Protein AF-A0A369RQQ1-F1 (afdb_monomer_lite)

Radius of gyration: 19.3 Å; chains: 1; bounding box: 52×45×53 Å

Secondary structure (DSSP, 8-state):
--SHHHHTTS------------------S-----EEEEEETT-EEPPPHHHHHHTTS----EEHHHHHHHHHHHHHHHHHHHHTTTTS-HHHHHHHHHHHHHHHSPEEPTTS-EEE----HHHHHHGGGS-THHHHTTT--HHHHHTTTT-EEETT-EE--S-S-S-TTTSPPPPS--EEGGGHHHHHHHHHHHHHHHHHHHHTT--HHHHHHHHHHHHH-EEEE-TTSSEEEEES--HHHHHHHHHTS-HHHHHHHHHH--STTSPPTT--S---S------HHHHHTTS---

Foldseek 3Di:
DVCVVVVVPDDDDDDDDDDDDDDDDDDDPPAFPDKDFQWFLLAWDDADPLLCVLLVNDPFTFHSQLRQAFNLLSNVLSVLLVVCPVVWDPLLSVLVSLLCSLLSGWGADPVSFKTWREASPVSLVSNVPPDQVSQVLSLFDSVLSNVRGGDMFTSQDWAFQPQQFLAPPQADGDDRFTAGPVLNLLSVLLHVLLVVVLVVCVVVPQDPVLNSLVSHVLNQFDWGADPVSTTIMTTDDALVSVVVSLVSDDPVVSVSVCSRADSVQGHHPPPPDDDDDDGDDHHSSNSRSRNDDD

Sequence (294 aa):
MKAITVILLAILGFNSLVHGNKGKRDVTSHSLKYEMDHGALNSCKLPSIKVRTFCNYMNASVPSYIVDTASKQMSYIVDYMNTQTSKYTSACVTAARDIVCKGLLPQCSSDFRILSFLSTSKSCQSINSCPTGLFTAIGRTSAALCSLSGKQYSLTTCVNPAITNINSVHCHALPNITVPSWIVPVLKAQGNAINAQRLAYSLVGVEQSCTSQWTNFLCRSLVSCNHDQNRIISFGWSKEECTSSLKCLPAILKTSTEDQFDCNIFPSKSDSAGLSSHFSLIAATWLLAVWISE

pLDDT: mean 72.74, std 21.69, range [20.06, 95.88]

Structure (mmCIF, N/CA/C/O backbone):
data_AF-A0A369RQQ1-F1
#
_entry.id   AF-A0A369RQQ1-F1
#
loop_
_atom_site.group_PDB
_atom_site.id
_atom_site.type_symbol
_atom_site.label_atom_id
_atom_site.label_alt_id
_atom_site.label_comp_id
_atom_site.label_asym_id
_atom_site.label_entity_id
_atom_site.label_seq_id
_atom_site.pdbx_PDB_ins_code
_atom_site.Cartn_x
_atom_site.Cartn_y
_atom_site.Cartn_z
_atom_site.occupancy
_atom_site.B_iso_or_equiv
_atom_site.auth_seq_id
_atom_site.auth_comp_id
_atom_site.auth_asym_id
_atom_site.auth_atom_id
_atom_site.pdbx_PDB_model_num
ATOM 1 N N . MET A 1 1 ? -28.695 2.358 19.450 1.00 31.44 1 MET A N 1
ATOM 2 C CA . MET A 1 1 ? -28.177 2.642 18.088 1.00 31.44 1 MET A CA 1
ATOM 3 C C . MET A 1 1 ? -26.669 2.904 18.008 1.00 31.44 1 MET A C 1
ATOM 5 O O . MET A 1 1 ? -26.089 2.493 17.021 1.00 31.44 1 MET A O 1
ATOM 9 N N . LYS A 1 2 ? -25.996 3.486 19.018 1.00 25.52 2 LYS A N 1
ATOM 10 C CA . LYS A 1 2 ? -24.520 3.662 19.009 1.00 25.52 2 LYS A CA 1
ATOM 11 C C . LYS A 1 2 ? -23.694 2.421 19.414 1.00 25.52 2 LYS A C 1
ATOM 13 O O . LYS A 1 2 ? -22.485 2.426 19.244 1.00 25.52 2 LYS A O 1
ATOM 18 N N . ALA A 1 3 ? -24.335 1.362 19.917 1.00 24.11 3 ALA A N 1
ATOM 19 C CA . ALA A 1 3 ? -23.665 0.133 20.365 1.00 24.11 3 ALA A CA 1
ATOM 20 C C . ALA A 1 3 ? -23.718 -1.026 19.345 1.00 24.11 3 ALA A C 1
ATOM 22 O O . ALA A 1 3 ? -22.914 -1.945 19.426 1.00 24.11 3 ALA A O 1
ATOM 23 N N . ILE A 1 4 ? -24.612 -0.975 18.348 1.00 26.73 4 ILE A N 1
ATOM 24 C CA . ILE A 1 4 ? -24.767 -2.050 17.345 1.00 26.73 4 ILE A CA 1
ATOM 25 C C . ILE A 1 4 ? -23.622 -2.017 16.313 1.00 26.73 4 ILE A C 1
ATOM 27 O O . ILE A 1 4 ? -23.204 -3.057 15.818 1.00 26.73 4 ILE A O 1
ATOM 31 N N . THR A 1 5 ? -23.017 -0.848 16.079 1.00 32.16 5 THR A N 1
ATOM 32 C CA . THR A 1 5 ? -21.868 -0.664 15.172 1.00 32.16 5 THR A CA 1
ATOM 33 C C . THR A 1 5 ? -20.561 -1.261 15.708 1.00 32.16 5 THR A C 1
ATOM 35 O O . THR A 1 5 ? -19.641 -1.503 14.938 1.00 32.16 5 THR A O 1
ATOM 38 N N . VAL A 1 6 ? -20.472 -1.512 17.019 1.00 29.52 6 VAL A N 1
ATOM 39 C CA . VAL A 1 6 ? -19.278 -2.085 17.671 1.00 29.52 6 VAL A CA 1
ATOM 40 C C . VAL A 1 6 ? -19.412 -3.608 17.858 1.00 29.52 6 VAL A C 1
ATOM 42 O O . VAL A 1 6 ? -18.409 -4.298 17.990 1.00 29.52 6 VAL A O 1
ATOM 45 N N . ILE A 1 7 ? -20.635 -4.155 17.796 1.00 29.88 7 ILE A N 1
ATOM 46 C CA . ILE A 1 7 ? -20.941 -5.577 18.061 1.00 29.88 7 ILE A CA 1
ATOM 47 C C . ILE A 1 7 ? -20.871 -6.460 16.794 1.00 29.88 7 ILE A C 1
ATOM 49 O O . ILE A 1 7 ? -20.662 -7.665 16.897 1.00 29.88 7 ILE A O 1
ATOM 53 N N . LEU A 1 8 ? -20.922 -5.883 15.587 1.00 30.08 8 LEU A N 1
ATOM 54 C CA . LEU A 1 8 ? -20.745 -6.613 14.312 1.00 30.08 8 LEU A CA 1
ATOM 55 C C . LEU A 1 8 ? -19.304 -7.112 14.056 1.00 30.08 8 LEU A C 1
ATOM 57 O O . LEU A 1 8 ? -19.041 -7.753 13.045 1.00 30.08 8 LEU A O 1
ATOM 61 N N . LEU A 1 9 ? -18.384 -6.850 14.989 1.00 29.09 9 LEU A N 1
ATOM 62 C CA . LEU A 1 9 ? -16.962 -7.202 14.936 1.00 29.09 9 LEU A CA 1
ATOM 63 C C . LEU A 1 9 ? -16.610 -8.559 15.601 1.00 29.09 9 LEU A C 1
ATOM 65 O O . LEU A 1 9 ? -15.429 -8.813 15.813 1.00 29.09 9 LEU A O 1
ATOM 69 N N . ALA A 1 10 ? -17.576 -9.438 15.935 1.00 26.36 10 ALA A N 1
ATOM 70 C CA . ALA A 1 10 ? -17.286 -10.638 16.750 1.00 26.36 10 ALA A CA 1
ATOM 71 C C . ALA A 1 10 ? -18.036 -11.968 16.448 1.00 26.36 10 ALA A C 1
ATOM 73 O O . ALA A 1 10 ? -17.915 -12.890 17.249 1.00 26.36 10 ALA A O 1
ATOM 74 N N . ILE A 1 11 ? -18.802 -12.146 15.358 1.00 25.73 11 ILE A N 1
ATOM 75 C CA . ILE A 1 11 ? -19.746 -13.291 15.256 1.00 25.73 11 ILE A CA 1
ATOM 76 C C . ILE A 1 11 ? -19.563 -14.157 13.981 1.00 25.73 11 ILE A C 1
ATOM 78 O O . ILE A 1 11 ? -20.078 -13.807 12.928 1.00 25.73 11 ILE A O 1
ATOM 82 N N . LEU A 1 12 ? -18.898 -15.318 14.176 1.00 24.16 12 LEU A N 1
ATOM 83 C CA . LEU A 1 12 ? -19.175 -16.688 13.648 1.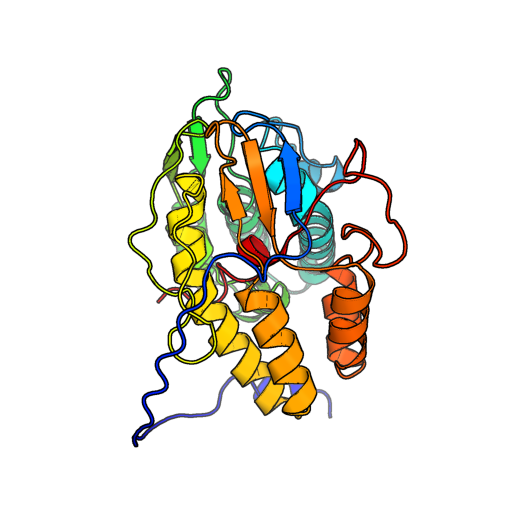00 24.16 12 LEU A CA 1
ATOM 84 C C . LEU A 1 12 ? -19.004 -16.960 12.126 1.00 24.16 12 LEU A C 1
ATOM 86 O O . LEU A 1 12 ? -19.454 -16.185 11.302 1.00 24.16 12 LEU A O 1
ATOM 90 N N . GLY A 1 13 ? -18.425 -18.057 11.612 1.00 23.00 13 GLY A N 1
ATOM 91 C CA . GLY A 1 13 ? -18.048 -19.368 12.160 1.00 23.00 13 GLY A CA 1
ATOM 92 C C . GLY A 1 13 ? -18.640 -20.523 11.310 1.00 23.00 13 GLY A C 1
ATOM 93 O O . GLY A 1 13 ? -19.842 -20.731 11.371 1.00 23.00 13 GLY A O 1
ATOM 94 N N . PHE A 1 14 ? -17.777 -21.291 10.612 1.00 23.34 14 PHE A N 1
ATOM 95 C CA . PHE A 1 14 ? -17.937 -22.677 10.083 1.00 23.34 14 PHE A CA 1
ATOM 96 C C . PHE A 1 14 ? -18.685 -23.027 8.752 1.00 23.34 14 PHE A C 1
ATOM 98 O O . PHE A 1 14 ? -19.888 -22.843 8.650 1.00 23.34 14 PHE A O 1
ATOM 105 N N . ASN A 1 15 ? -17.934 -23.721 7.849 1.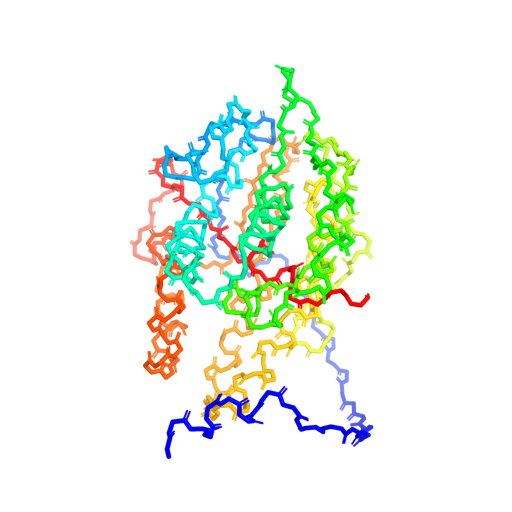00 22.14 15 ASN A N 1
ATOM 106 C CA . ASN A 1 15 ? -18.262 -24.866 6.935 1.00 22.14 15 ASN A CA 1
ATOM 107 C C . ASN A 1 15 ? -19.380 -24.709 5.850 1.00 22.14 15 ASN A C 1
ATOM 109 O O . ASN A 1 15 ? -20.420 -24.145 6.125 1.00 22.14 15 ASN A O 1
ATOM 113 N N . SER A 1 16 ? -19.348 -25.205 4.592 1.00 21.83 16 SER A N 1
ATOM 114 C CA . SER A 1 16 ? -18.585 -26.244 3.858 1.00 21.83 16 SER A CA 1
ATOM 115 C C . SER A 1 16 ? -18.760 -26.092 2.318 1.00 21.83 16 SER A C 1
ATOM 117 O O . SER A 1 16 ? -19.764 -25.548 1.877 1.00 21.83 16 SER A O 1
ATOM 119 N N . LEU A 1 17 ? -17.813 -26.656 1.542 1.00 20.06 17 LEU A N 1
ATOM 120 C CA . LEU A 1 17 ? -17.904 -27.401 0.253 1.00 20.06 17 LEU A CA 1
ATOM 121 C C . LEU A 1 17 ? -19.032 -27.128 -0.787 1.00 20.06 17 LEU A C 1
ATOM 123 O O . LEU A 1 17 ? -20.205 -27.257 -0.472 1.00 20.06 17 LEU A O 1
ATOM 127 N N . VAL A 1 18 ? -18.656 -26.993 -2.080 1.00 21.47 18 VAL A N 1
ATOM 128 C CA . VAL A 1 18 ? -18.936 -27.943 -3.205 1.00 21.47 18 VAL A CA 1
ATOM 129 C C . VAL A 1 18 ? -18.781 -27.285 -4.604 1.00 21.47 18 VAL A C 1
ATOM 131 O O . VAL A 1 18 ? -19.451 -26.321 -4.941 1.00 21.47 18 VAL A O 1
ATOM 134 N N . HIS A 1 19 ? -17.887 -27.893 -5.401 1.00 20.89 19 HIS A N 1
ATOM 135 C CA . HIS A 1 19 ? -17.840 -28.131 -6.861 1.00 20.89 19 HIS A CA 1
ATOM 136 C C . HIS A 1 19 ? -18.144 -27.040 -7.920 1.00 20.89 19 HIS A C 1
ATOM 138 O O . HIS A 1 19 ? -19.284 -26.694 -8.189 1.00 20.89 19 HIS A O 1
ATOM 144 N N . GLY A 1 20 ? -17.095 -26.739 -8.704 1.00 21.11 20 GLY A N 1
ATOM 145 C CA . GLY A 1 20 ? -17.014 -27.113 -10.127 1.00 21.11 20 GLY A CA 1
ATOM 146 C C . GLY A 1 20 ? -17.587 -26.153 -11.178 1.00 21.11 20 GLY A C 1
ATOM 147 O O . GLY A 1 20 ? -18.788 -26.119 -11.381 1.00 21.11 20 GLY A O 1
ATOM 148 N N . ASN A 1 21 ? -16.718 -25.540 -11.996 1.00 23.08 21 ASN A N 1
ATOM 149 C CA . ASN A 1 21 ? -16.666 -25.870 -13.428 1.00 23.08 21 ASN A CA 1
ATOM 150 C C . ASN A 1 21 ? -15.372 -25.365 -14.094 1.00 23.08 21 ASN A C 1
ATOM 152 O O . ASN A 1 21 ? -14.899 -24.262 -13.824 1.00 23.08 21 ASN A O 1
ATOM 156 N N . LYS A 1 22 ? -14.799 -26.192 -14.974 1.00 29.02 22 LYS A N 1
ATOM 157 C CA . LYS A 1 22 ? -13.599 -25.892 -15.764 1.00 29.02 22 LYS A CA 1
ATOM 158 C C . LYS A 1 22 ? -14.005 -25.117 -17.016 1.00 29.02 22 LYS A C 1
ATOM 160 O O . LYS A 1 22 ? -14.692 -25.656 -17.874 1.00 29.02 22 LYS A O 1
ATOM 165 N N . GLY A 1 23 ? -13.504 -23.895 -17.161 1.00 23.23 23 GLY A N 1
ATOM 166 C CA . GLY A 1 23 ? -13.502 -23.164 -18.425 1.00 23.23 23 GLY A CA 1
ATOM 167 C C . GLY A 1 23 ? -12.074 -22.796 -18.802 1.00 23.23 23 GLY A C 1
ATOM 168 O O . GLY A 1 23 ? -11.538 -21.819 -18.288 1.00 23.23 23 GLY A O 1
ATOM 169 N N . LYS A 1 24 ? -11.445 -23.580 -19.686 1.00 27.19 24 LYS A N 1
ATOM 170 C CA . LYS A 1 24 ? -10.222 -23.160 -20.380 1.00 27.19 24 LYS A CA 1
ATOM 171 C C . LYS A 1 24 ? -10.601 -22.033 -21.345 1.00 27.19 24 LYS A C 1
ATOM 173 O O . LYS A 1 24 ? -11.319 -22.272 -22.311 1.00 27.19 24 LYS A O 1
ATOM 178 N N . ARG A 1 25 ? -10.109 -20.824 -21.091 1.00 27.14 25 ARG A N 1
ATOM 179 C CA . ARG A 1 25 ? -9.919 -19.802 -22.123 1.00 27.14 25 ARG A CA 1
ATOM 180 C C . ARG A 1 25 ? -8.454 -19.414 -22.110 1.00 27.14 25 ARG A C 1
ATOM 182 O O . ARG A 1 25 ? -7.960 -18.922 -21.099 1.00 27.14 25 ARG A O 1
ATOM 189 N N . ASP A 1 26 ? -7.798 -19.672 -23.234 1.00 27.34 26 ASP A N 1
ATOM 190 C CA . ASP A 1 26 ? -6.557 -19.013 -23.608 1.00 27.34 26 ASP A CA 1
ATOM 191 C C . ASP A 1 26 ? -6.765 -17.501 -23.525 1.00 27.34 26 ASP A C 1
ATOM 193 O O . ASP A 1 26 ? -7.638 -16.946 -24.196 1.00 27.34 26 ASP A O 1
ATOM 197 N N . VAL A 1 27 ? -5.985 -16.837 -22.675 1.00 27.31 27 VAL A N 1
ATOM 198 C CA . VAL A 1 27 ? -5.894 -15.377 -22.644 1.00 27.31 27 VAL A CA 1
ATOM 199 C C . VAL A 1 27 ? -4.479 -15.018 -23.064 1.00 27.31 27 VAL A C 1
ATOM 201 O O . VAL A 1 27 ? -3.577 -14.840 -22.250 1.00 27.31 27 VAL A O 1
ATOM 204 N N . THR A 1 28 ? -4.291 -14.932 -24.376 1.00 28.33 28 THR A N 1
ATOM 205 C CA . THR A 1 28 ? -3.215 -14.146 -24.974 1.00 28.33 28 THR A CA 1
ATOM 206 C C . THR A 1 28 ? -3.312 -12.696 -24.490 1.00 28.33 28 THR A C 1
ATOM 208 O O . THR A 1 28 ? -4.406 -12.150 -24.354 1.00 28.33 28 THR A O 1
ATOM 211 N N . SER A 1 29 ? -2.147 -12.093 -24.256 1.00 36.16 29 SER A N 1
ATOM 212 C CA . SER A 1 29 ? -1.799 -10.781 -23.676 1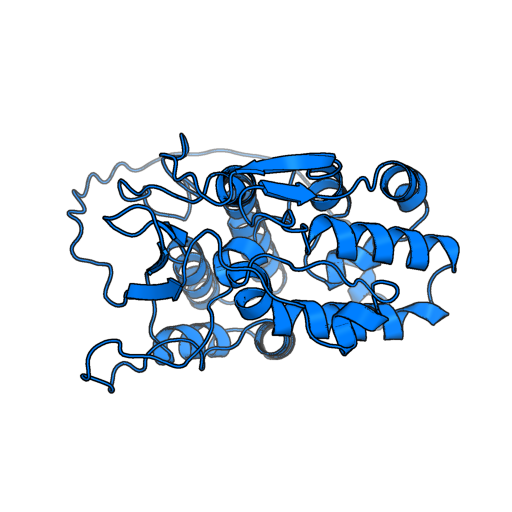.00 36.16 29 SER A CA 1
ATOM 213 C C . SER A 1 29 ? -2.495 -9.503 -24.225 1.00 36.16 29 SER A C 1
ATOM 215 O O . SER A 1 29 ? -1.967 -8.404 -24.078 1.00 36.16 29 SER A O 1
ATOM 217 N N . HIS A 1 30 ? -3.678 -9.580 -24.837 1.00 31.61 30 HIS A N 1
ATOM 218 C CA . HIS A 1 30 ? -4.348 -8.461 -25.521 1.00 31.61 30 HIS A CA 1
ATOM 219 C C . HIS A 1 30 ? -5.430 -7.722 -24.709 1.00 31.61 30 HIS A C 1
ATOM 221 O O . HIS A 1 30 ? -6.154 -6.905 -25.271 1.00 31.61 30 HIS A O 1
ATOM 227 N N . SER A 1 31 ? -5.561 -7.943 -23.395 1.00 40.53 31 SER A N 1
ATOM 228 C CA . SER A 1 31 ? -6.611 -7.282 -22.590 1.00 40.53 31 SER A CA 1
ATOM 229 C C . SER A 1 31 ? -6.130 -6.209 -21.602 1.00 40.53 31 SER A C 1
ATOM 231 O O . SER A 1 31 ? -6.935 -5.739 -20.794 1.00 40.53 31 SER A O 1
ATOM 233 N N . LEU A 1 32 ? -4.846 -5.835 -21.613 1.00 51.25 32 LEU A N 1
ATOM 234 C CA . LEU A 1 32 ? -4.303 -4.764 -20.767 1.00 51.25 32 LEU A CA 1
ATOM 235 C C . LEU A 1 32 ? -4.330 -3.454 -21.562 1.00 51.25 32 LEU A C 1
ATOM 237 O O . LEU A 1 32 ? -3.478 -3.206 -22.403 1.00 51.25 32 LEU A O 1
ATOM 241 N N . LYS A 1 33 ? -5.384 -2.661 -21.349 1.00 55.84 33 LYS A N 1
ATOM 242 C CA . LYS A 1 33 ? -5.719 -1.502 -22.194 1.00 55.84 33 LYS A CA 1
ATOM 243 C C . LYS A 1 33 ? -4.907 -0.238 -21.871 1.00 55.84 33 LYS A C 1
ATOM 245 O O . LYS A 1 33 ? -4.809 0.644 -22.714 1.00 55.84 33 LYS A O 1
ATOM 250 N N . TYR A 1 34 ? -4.342 -0.165 -20.666 1.00 65.44 34 TYR A N 1
ATOM 251 C CA . TYR A 1 34 ? -3.610 0.994 -20.157 1.00 65.44 34 TYR A CA 1
ATOM 252 C C . TYR A 1 34 ? -2.389 0.509 -19.376 1.00 65.44 34 TYR A C 1
ATOM 254 O O . TYR A 1 34 ? -2.546 -0.234 -18.402 1.00 65.44 34 TYR A O 1
ATOM 262 N N . GLU A 1 35 ? -1.201 0.906 -19.823 1.00 72.44 35 GLU A N 1
ATOM 263 C CA . GLU A 1 35 ? 0.061 0.781 -19.091 1.00 72.44 35 GLU A CA 1
ATOM 264 C C . GLU A 1 35 ? 0.350 2.123 -18.418 1.00 72.44 35 GLU A C 1
ATOM 266 O O . GLU A 1 35 ? 0.079 3.161 -19.008 1.00 72.44 35 GLU A O 1
ATOM 271 N N . MET A 1 36 ? 0.863 2.120 -17.191 1.00 74.81 36 MET A N 1
ATOM 272 C CA . MET A 1 36 ? 1.332 3.318 -16.496 1.00 74.81 36 MET A CA 1
ATOM 273 C C . MET A 1 36 ? 2.747 3.075 -15.996 1.00 74.81 36 MET A C 1
ATOM 275 O O . MET A 1 36 ? 2.993 2.079 -15.320 1.00 74.81 36 MET A O 1
ATOM 279 N N . ASP A 1 37 ? 3.640 4.013 -16.287 1.00 81.00 37 ASP A N 1
ATOM 280 C CA . ASP A 1 37 ? 5.017 4.014 -15.814 1.00 81.00 37 ASP A CA 1
ATOM 281 C C . ASP A 1 37 ? 5.146 4.808 -14.508 1.00 81.00 37 ASP A C 1
ATOM 283 O O . ASP A 1 37 ? 4.805 5.989 -14.436 1.00 81.00 37 ASP A O 1
ATOM 287 N N . HIS A 1 38 ? 5.650 4.142 -13.474 1.00 75.94 38 HIS A N 1
ATOM 288 C CA . HIS A 1 38 ? 5.851 4.686 -12.131 1.00 75.94 38 HIS A CA 1
ATOM 289 C C . HIS A 1 38 ? 7.295 5.137 -11.880 1.00 75.94 38 HIS A C 1
ATOM 291 O O . HIS A 1 38 ? 7.620 5.597 -10.783 1.00 75.94 38 HIS A O 1
ATOM 297 N N . GLY A 1 39 ? 8.169 5.008 -12.879 1.00 85.38 39 GLY A N 1
ATOM 298 C CA . GLY A 1 39 ? 9.567 5.412 -12.829 1.00 85.38 39 GLY A CA 1
ATOM 299 C C . GLY A 1 39 ? 10.543 4.268 -12.556 1.00 85.38 39 GLY A C 1
ATOM 300 O O . GLY A 1 39 ? 10.207 3.083 -12.576 1.00 85.38 39 GLY A O 1
ATOM 301 N N . ALA A 1 40 ? 11.803 4.644 -12.332 1.00 90.31 40 ALA A N 1
ATOM 302 C CA . ALA A 1 40 ? 12.899 3.701 -12.143 1.00 90.31 40 ALA A CA 1
ATOM 303 C C . ALA A 1 40 ? 12.780 2.910 -10.829 1.00 90.31 40 ALA A C 1
ATOM 305 O O . ALA A 1 40 ? 12.390 3.449 -9.792 1.00 90.31 40 ALA A O 1
ATOM 306 N N . LEU A 1 41 ? 13.204 1.647 -10.865 1.00 88.38 41 LEU A N 1
ATOM 307 C CA . LEU A 1 41 ? 13.203 0.726 -9.722 1.00 88.38 41 LEU A CA 1
ATOM 308 C C . LEU A 1 41 ? 13.990 1.236 -8.506 1.00 88.38 41 LEU A C 1
ATOM 310 O O . LEU A 1 41 ? 13.569 1.060 -7.365 1.00 88.38 41 LEU A O 1
ATOM 314 N N . ASN A 1 42 ? 15.128 1.877 -8.758 1.00 91.50 42 ASN A N 1
ATOM 315 C CA . ASN A 1 42 ? 16.018 2.460 -7.754 1.00 91.50 42 ASN A CA 1
ATOM 316 C C . ASN A 1 42 ? 15.707 3.937 -7.462 1.00 91.50 42 ASN A C 1
ATOM 318 O O . ASN A 1 42 ? 16.536 4.647 -6.899 1.00 91.50 42 ASN A O 1
ATOM 322 N N . SER A 1 43 ? 14.538 4.436 -7.866 1.00 92.94 43 SER A N 1
ATOM 323 C CA . SER A 1 43 ? 14.134 5.796 -7.526 1.00 92.94 43 SER A CA 1
ATOM 324 C C . SER A 1 43 ? 13.662 5.857 -6.076 1.00 92.94 43 SER A C 1
ATOM 326 O O . SER A 1 43 ? 12.783 5.094 -5.670 1.00 92.94 43 SER A O 1
ATOM 328 N N . CYS A 1 44 ? 14.208 6.796 -5.305 1.00 93.62 44 CYS A N 1
ATOM 329 C CA . CYS A 1 44 ? 13.828 7.032 -3.918 1.00 93.62 44 CYS A CA 1
ATOM 330 C C . CYS A 1 44 ? 13.645 8.523 -3.646 1.00 93.62 44 CYS A C 1
ATOM 332 O O . CYS A 1 44 ? 14.376 9.358 -4.181 1.00 93.62 44 CYS A O 1
ATOM 334 N N . LYS A 1 45 ? 12.703 8.859 -2.766 1.00 93.56 45 LYS A N 1
ATOM 335 C CA . LYS A 1 45 ? 12.421 10.240 -2.375 1.00 93.56 45 LYS A CA 1
ATOM 336 C C . LYS A 1 45 ? 11.905 10.347 -0.949 1.00 93.56 45 LYS A C 1
ATOM 338 O O . LYS A 1 45 ? 11.519 9.361 -0.323 1.00 93.56 45 LYS A O 1
ATOM 343 N N . LEU A 1 46 ? 11.902 11.567 -0.428 1.00 93.94 46 LEU A N 1
ATOM 344 C CA . LEU A 1 46 ? 11.363 11.844 0.895 1.00 93.94 46 LEU A CA 1
ATOM 345 C C . LEU A 1 46 ? 9.824 11.814 0.873 1.00 93.94 46 LEU A C 1
ATOM 347 O O . LEU A 1 46 ? 9.219 12.386 -0.039 1.00 93.94 46 LEU A O 1
ATOM 351 N N . PRO A 1 47 ? 9.174 11.213 1.887 1.00 91.81 47 PRO A N 1
ATOM 352 C CA . PRO A 1 47 ? 7.741 11.383 2.095 1.00 91.81 47 PRO A CA 1
ATOM 353 C C . PRO A 1 47 ? 7.373 12.846 2.380 1.00 91.81 47 PRO A C 1
ATOM 355 O O . PRO A 1 47 ? 8.231 13.679 2.688 1.00 91.81 47 PRO A O 1
ATOM 358 N N . SER A 1 48 ? 6.074 13.155 2.337 1.00 91.75 48 SER A N 1
ATOM 359 C CA . SER A 1 48 ? 5.578 14.494 2.670 1.00 91.75 48 SER A CA 1
ATOM 360 C C . SER A 1 48 ? 5.966 14.906 4.094 1.00 91.75 48 SER A C 1
ATOM 362 O O . SER A 1 48 ? 6.134 14.065 4.982 1.00 91.75 48 SER A O 1
ATOM 364 N N . ILE A 1 49 ? 6.068 16.217 4.335 1.00 93.50 49 ILE A N 1
ATOM 365 C CA . ILE A 1 49 ? 6.408 16.752 5.662 1.00 93.50 49 ILE A CA 1
ATOM 366 C C . ILE A 1 49 ? 5.460 16.227 6.748 1.00 93.50 49 ILE A C 1
ATOM 368 O O . ILE A 1 49 ? 5.916 15.815 7.807 1.00 93.50 49 ILE A O 1
ATOM 372 N N . LYS A 1 50 ? 4.161 16.125 6.443 1.00 93.56 50 LYS A N 1
ATOM 373 C CA . LYS A 1 50 ? 3.133 15.579 7.338 1.00 93.56 50 LYS A CA 1
ATOM 374 C C . LYS A 1 50 ? 3.457 14.152 7.788 1.00 93.56 50 LYS A C 1
ATOM 376 O O . LYS A 1 50 ? 3.442 13.865 8.984 1.00 93.56 50 LYS A O 1
ATOM 381 N N . VAL A 1 51 ? 3.786 13.271 6.841 1.00 91.88 51 VAL A N 1
ATOM 382 C CA . VAL A 1 51 ? 4.146 11.874 7.132 1.00 91.88 51 VAL A CA 1
ATOM 383 C C . VAL A 1 51 ? 5.463 11.808 7.903 1.00 91.88 51 VAL A C 1
ATOM 385 O O . VAL A 1 51 ? 5.563 11.076 8.883 1.00 91.88 51 VAL A O 1
ATOM 388 N N . ARG A 1 52 ? 6.460 12.611 7.518 1.00 94.06 52 ARG A N 1
ATOM 389 C CA . ARG A 1 52 ? 7.762 12.654 8.200 1.00 94.06 52 ARG A CA 1
ATOM 390 C C . ARG A 1 52 ? 7.634 13.109 9.650 1.00 94.06 52 ARG A C 1
ATOM 392 O O . ARG A 1 52 ? 8.192 12.454 10.522 1.00 94.06 52 ARG A O 1
ATOM 399 N N . THR A 1 53 ? 6.881 14.174 9.920 1.00 94.44 53 THR A N 1
ATOM 400 C CA . THR A 1 53 ? 6.621 14.666 11.281 1.00 94.44 53 THR A CA 1
ATOM 401 C C . THR A 1 53 ? 5.887 13.622 12.115 1.00 94.44 53 THR A C 1
ATOM 403 O O . THR A 1 53 ? 6.285 13.365 13.248 1.00 94.44 53 THR A O 1
ATOM 406 N N . PHE A 1 54 ? 4.865 12.968 11.551 1.00 94.31 54 PHE A N 1
ATOM 407 C CA . PHE A 1 54 ? 4.178 11.868 12.228 1.00 94.31 54 PHE A CA 1
ATOM 408 C C . PHE A 1 54 ? 5.132 10.715 12.563 1.00 94.31 54 PHE A C 1
ATOM 410 O O . PHE A 1 54 ? 5.091 10.191 13.672 1.00 94.31 54 PHE A O 1
ATOM 417 N N . CYS A 1 55 ? 6.040 10.372 11.650 1.00 93.44 55 CYS A N 1
ATOM 418 C CA . CYS A 1 55 ? 7.060 9.342 11.829 1.00 93.44 55 CYS A CA 1
ATOM 419 C C . CYS A 1 55 ? 8.343 9.857 12.509 1.00 93.44 55 CYS A C 1
ATOM 421 O O . CYS A 1 55 ? 9.440 9.430 12.151 1.00 93.44 55 CYS A O 1
ATOM 423 N N . ASN A 1 56 ? 8.214 10.763 13.486 1.00 90.69 56 ASN A N 1
ATOM 424 C CA . ASN A 1 56 ? 9.315 11.305 14.296 1.00 90.69 56 ASN A CA 1
ATOM 425 C C . ASN A 1 56 ? 10.472 11.891 13.465 1.00 90.69 56 ASN A C 1
ATOM 427 O O . ASN A 1 56 ? 11.638 11.574 13.688 1.00 90.69 56 ASN A O 1
ATOM 431 N N . TYR A 1 57 ? 10.140 12.755 12.506 1.00 85.81 57 TYR A N 1
ATOM 432 C CA . TYR A 1 57 ? 11.094 13.432 11.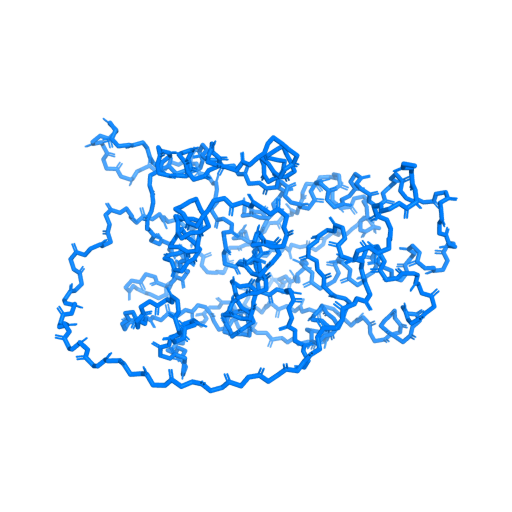619 1.00 85.81 57 TYR A CA 1
ATOM 433 C C . TYR A 1 57 ? 11.998 12.466 10.852 1.00 85.81 57 TYR A C 1
ATOM 435 O O . TYR A 1 57 ? 13.206 12.667 10.732 1.00 85.81 57 TYR A O 1
ATOM 443 N N . MET A 1 58 ? 11.398 11.416 10.292 1.00 84.50 58 MET A N 1
ATOM 444 C CA . MET A 1 58 ? 12.116 10.497 9.420 1.00 84.50 58 MET A CA 1
ATOM 445 C C . MET A 1 58 ? 12.778 11.263 8.258 1.00 84.50 58 MET A C 1
ATOM 447 O O . MET A 1 58 ? 12.104 11.891 7.436 1.00 84.50 58 MET A O 1
ATOM 451 N N . ASN A 1 59 ? 14.110 11.195 8.196 1.00 85.56 59 ASN A N 1
ATOM 452 C CA . ASN A 1 59 ? 14.945 11.820 7.160 1.00 85.56 59 ASN A CA 1
ATOM 453 C C . ASN A 1 59 ? 15.473 10.812 6.131 1.00 85.56 59 ASN A C 1
ATOM 455 O O . ASN A 1 59 ? 16.351 11.136 5.339 1.00 85.56 59 ASN A O 1
ATOM 459 N N . ALA A 1 60 ? 14.947 9.589 6.146 1.00 89.81 60 ALA A N 1
ATOM 460 C CA . ALA A 1 60 ? 15.300 8.560 5.186 1.00 89.81 60 ALA A CA 1
ATOM 461 C C . ALA A 1 60 ? 14.429 8.652 3.930 1.00 89.81 60 ALA A C 1
ATOM 463 O O . ALA A 1 60 ? 13.214 8.868 4.012 1.00 89.81 60 ALA A O 1
ATOM 464 N N . SER A 1 61 ? 15.057 8.444 2.775 1.00 94.38 61 SER A N 1
ATOM 465 C CA . SER A 1 61 ? 14.360 8.279 1.503 1.00 94.38 61 SER A CA 1
ATOM 466 C C . SER A 1 61 ? 13.646 6.929 1.461 1.00 94.38 61 SER A C 1
ATOM 468 O O . SER A 1 61 ? 14.145 5.931 1.975 1.00 94.38 61 SER A O 1
ATOM 470 N N . VAL A 1 62 ? 12.484 6.908 0.825 1.00 92.56 62 VAL A N 1
ATOM 471 C CA . VAL A 1 62 ? 11.609 5.744 0.632 1.00 92.56 62 VAL A CA 1
ATOM 472 C C . VAL A 1 62 ? 11.470 5.536 -0.881 1.00 92.56 62 VAL A C 1
ATOM 474 O O . VAL A 1 62 ? 11.585 6.524 -1.615 1.00 92.56 62 VAL A O 1
ATOM 477 N N . PRO A 1 63 ? 11.242 4.311 -1.390 1.00 91.12 63 PRO A N 1
ATOM 478 C CA . PRO A 1 63 ? 11.033 4.098 -2.820 1.00 91.12 63 PRO A CA 1
ATOM 479 C C . PRO A 1 63 ? 9.986 5.063 -3.370 1.00 91.12 63 PRO A C 1
ATOM 481 O O . PRO A 1 63 ? 8.898 5.181 -2.797 1.00 91.12 63 PRO A O 1
ATOM 484 N N . SER A 1 64 ? 10.302 5.745 -4.472 1.00 89.94 64 SER A N 1
ATOM 485 C CA . SER A 1 64 ? 9.416 6.747 -5.075 1.00 89.94 64 SER A CA 1
ATOM 486 C C . SER A 1 64 ? 8.046 6.148 -5.340 1.00 89.94 64 SER A C 1
ATOM 488 O O . SER A 1 64 ? 7.052 6.711 -4.899 1.00 89.94 64 SER A O 1
ATOM 490 N N . TYR A 1 65 ? 8.013 4.922 -5.872 1.00 84.25 65 TYR A N 1
ATOM 491 C CA . TYR A 1 65 ? 6.780 4.168 -6.050 1.00 84.25 65 TYR A CA 1
ATOM 492 C C . TYR A 1 65 ? 5.895 4.145 -4.791 1.00 84.25 65 TYR A C 1
ATOM 494 O O . TYR A 1 65 ? 4.708 4.436 -4.873 1.00 84.25 65 TYR A O 1
ATOM 502 N N . ILE A 1 66 ? 6.442 3.861 -3.604 1.00 83.62 66 ILE A N 1
ATOM 503 C CA . ILE A 1 66 ? 5.649 3.853 -2.362 1.00 83.62 66 ILE A CA 1
ATOM 504 C C . ILE A 1 66 ? 5.190 5.267 -2.014 1.00 83.62 66 ILE A C 1
ATOM 506 O O . ILE A 1 66 ? 4.029 5.466 -1.661 1.00 83.62 66 ILE A O 1
ATOM 510 N N . VAL A 1 67 ? 6.083 6.255 -2.115 1.00 84.50 67 VAL A N 1
ATOM 511 C CA . VAL A 1 67 ? 5.744 7.630 -1.744 1.00 84.50 67 VAL A CA 1
ATOM 512 C C . VAL A 1 67 ? 4.597 8.145 -2.590 1.00 84.50 67 VAL A C 1
ATOM 514 O O . VAL A 1 67 ? 3.646 8.658 -2.004 1.00 84.50 67 VAL A O 1
ATOM 517 N N . ASP A 1 68 ? 4.640 8.016 -3.918 1.00 78.81 68 ASP A N 1
ATOM 518 C CA . ASP A 1 68 ? 3.532 8.522 -4.711 1.00 78.81 68 ASP A CA 1
ATOM 519 C C . ASP A 1 68 ? 2.329 7.601 -4.919 1.00 78.81 68 ASP A C 1
ATOM 521 O O . ASP A 1 68 ? 1.242 8.135 -5.123 1.00 78.81 68 ASP A O 1
ATOM 525 N N . THR A 1 69 ? 2.429 6.284 -4.707 1.00 71.50 69 THR A N 1
ATOM 526 C CA . THR A 1 69 ? 1.213 5.442 -4.653 1.00 71.50 69 THR A CA 1
ATOM 527 C C . THR A 1 69 ? 0.479 5.545 -3.320 1.00 71.50 69 THR A C 1
ATOM 529 O O . THR A 1 69 ? -0.747 5.525 -3.288 1.00 71.50 69 THR A O 1
ATOM 532 N N . ALA A 1 70 ? 1.197 5.642 -2.200 1.00 73.69 70 ALA A N 1
ATOM 533 C CA . ALA A 1 70 ? 0.605 5.513 -0.870 1.00 73.69 70 ALA A CA 1
ATOM 534 C C . ALA A 1 70 ? 0.462 6.850 -0.124 1.00 73.69 70 ALA A C 1
ATOM 536 O O . ALA A 1 70 ? -0.019 6.858 1.006 1.00 73.69 70 ALA A O 1
ATOM 537 N N . SER A 1 71 ? 0.843 7.991 -0.714 1.00 74.62 71 SER A N 1
ATOM 538 C CA . SER A 1 71 ? 0.813 9.308 -0.045 1.00 74.62 71 SER A CA 1
ATOM 539 C C . SER A 1 71 ? -0.555 9.687 0.533 1.00 74.62 71 SER A C 1
ATOM 541 O O . SER A 1 71 ? -0.634 10.142 1.681 1.00 74.62 71 SER A O 1
ATOM 543 N N . LYS A 1 72 ? -1.632 9.497 -0.239 1.00 75.88 72 LYS A N 1
ATOM 544 C CA . LYS A 1 72 ? -3.003 9.812 0.179 1.00 75.88 72 LYS A CA 1
ATOM 545 C C . LYS A 1 72 ? -3.443 8.916 1.336 1.00 75.88 72 LYS A C 1
ATOM 547 O O . LYS A 1 72 ? -3.885 9.421 2.365 1.00 75.88 72 LYS A O 1
ATOM 552 N N . GLN A 1 73 ? -3.187 7.611 1.230 1.00 76.12 73 GLN A N 1
ATOM 553 C CA . GLN A 1 73 ? -3.453 6.670 2.316 1.00 76.12 73 GLN A CA 1
ATOM 554 C C . GLN A 1 73 ? -2.637 7.001 3.568 1.00 76.12 73 GLN A C 1
ATOM 556 O O . GLN A 1 73 ? -3.184 7.048 4.664 1.00 76.12 73 GLN A O 1
ATOM 561 N N . MET A 1 74 ? -1.340 7.267 3.429 1.00 82.94 74 MET A N 1
ATOM 562 C CA . MET A 1 74 ? -0.499 7.650 4.560 1.00 82.94 74 MET A CA 1
ATOM 563 C C . MET A 1 74 ? -1.004 8.936 5.211 1.00 82.94 74 MET A C 1
ATOM 565 O O . MET A 1 74 ? -0.989 9.042 6.432 1.00 82.94 74 MET A O 1
ATOM 569 N N . SER A 1 75 ? -1.512 9.888 4.429 1.00 84.00 75 SER A N 1
ATOM 570 C CA . SER A 1 75 ? -2.117 11.110 4.966 1.00 84.00 75 SER A CA 1
ATOM 571 C C . SER A 1 75 ? -3.390 10.813 5.763 1.00 84.00 75 SER A C 1
ATOM 573 O O . SER A 1 75 ? -3.520 11.326 6.873 1.00 84.00 75 SER A O 1
ATOM 575 N N . TYR A 1 76 ? -4.262 9.939 5.249 1.00 82.25 76 TYR A N 1
ATOM 576 C CA . TYR A 1 76 ? -5.436 9.438 5.970 1.00 82.25 76 TYR A CA 1
ATOM 577 C C . TYR A 1 76 ? -5.049 8.730 7.277 1.00 82.25 76 TYR A C 1
ATOM 579 O O . TYR A 1 76 ? -5.619 9.018 8.327 1.00 82.25 76 TYR A O 1
ATOM 587 N N . ILE A 1 77 ? -4.044 7.847 7.245 1.00 84.56 77 ILE A N 1
ATOM 588 C CA . ILE A 1 77 ? -3.550 7.123 8.426 1.00 84.56 77 ILE A CA 1
ATOM 589 C C . ILE A 1 77 ? -3.050 8.101 9.489 1.00 84.56 77 ILE A C 1
ATOM 591 O O . ILE A 1 77 ? -3.393 7.958 10.662 1.00 84.56 77 ILE A O 1
ATOM 595 N N . VAL A 1 78 ? -2.263 9.102 9.083 1.00 89.88 78 VAL A N 1
ATOM 596 C CA . VAL A 1 78 ? -1.758 10.146 9.984 1.00 89.88 78 VAL A CA 1
ATOM 597 C C . VAL A 1 78 ? -2.920 10.878 10.657 1.00 89.88 78 VAL A C 1
ATOM 599 O O . VAL A 1 78 ? -2.924 11.011 11.881 1.00 89.88 78 VAL A O 1
ATOM 602 N N . ASP A 1 79 ? -3.915 11.316 9.884 1.00 88.00 79 ASP A N 1
ATOM 603 C CA . ASP A 1 79 ? -5.075 12.034 10.422 1.00 88.00 79 ASP A CA 1
ATOM 604 C C . ASP A 1 79 ? -5.885 11.156 11.369 1.00 88.00 79 ASP A C 1
ATOM 606 O O . ASP A 1 79 ? -6.152 11.546 12.509 1.00 88.00 79 ASP A O 1
ATOM 610 N N . TYR A 1 80 ? -6.203 9.934 10.945 1.00 84.44 80 TYR A N 1
ATOM 611 C CA . TYR A 1 80 ? -6.927 8.979 11.766 1.00 84.44 80 TYR A CA 1
ATOM 612 C C . TYR A 1 80 ? -6.198 8.727 13.089 1.00 84.44 80 TYR A C 1
ATOM 614 O O . TYR A 1 80 ? -6.776 8.938 14.155 1.00 84.44 80 TYR A O 1
ATOM 622 N N . MET A 1 81 ? -4.917 8.360 13.063 1.00 86.75 81 MET A N 1
ATOM 623 C CA . MET A 1 81 ? -4.174 8.053 14.287 1.00 86.75 81 MET A CA 1
ATOM 624 C C . MET A 1 81 ? -4.045 9.266 15.210 1.00 86.75 81 MET A C 1
ATOM 626 O O . MET A 1 81 ? -4.181 9.108 16.424 1.00 86.75 81 MET A O 1
ATOM 630 N N . ASN A 1 82 ? -3.866 10.472 14.662 1.00 89.62 82 ASN A N 1
ATOM 631 C CA . ASN A 1 82 ? -3.855 11.702 15.453 1.00 89.62 82 ASN A CA 1
ATOM 632 C C . ASN A 1 82 ? -5.202 11.940 16.158 1.00 89.62 82 ASN A C 1
ATOM 634 O O . ASN A 1 82 ? -5.211 12.283 17.341 1.00 89.62 82 ASN A O 1
ATOM 638 N N . THR A 1 83 ? -6.334 11.675 15.495 1.00 87.31 83 THR A N 1
ATOM 639 C CA . THR A 1 83 ? -7.670 11.797 16.118 1.00 87.31 83 THR A CA 1
ATOM 640 C C . THR A 1 83 ? -7.952 10.740 17.187 1.00 87.31 83 THR A C 1
ATOM 642 O O . THR A 1 83 ? -8.808 10.954 18.044 1.00 87.31 83 THR A O 1
ATOM 645 N N . GLN A 1 84 ? -7.246 9.604 17.171 1.00 83.44 84 GLN A N 1
ATOM 646 C CA . GLN A 1 84 ? -7.423 8.560 18.182 1.00 83.44 84 GLN A CA 1
ATOM 647 C C . GLN A 1 84 ? -6.472 8.691 19.387 1.00 83.44 84 GLN A C 1
ATOM 649 O O . GLN A 1 84 ? -6.578 7.901 20.324 1.00 83.44 84 GLN A O 1
ATOM 654 N N . THR A 1 85 ? -5.566 9.675 19.401 1.00 83.81 85 THR A N 1
ATOM 655 C CA . THR A 1 85 ? -4.563 9.852 20.474 1.00 83.81 85 THR A CA 1
ATOM 656 C C . THR A 1 85 ? -5.167 9.975 21.872 1.00 83.81 85 THR A C 1
ATOM 658 O O . THR A 1 85 ? -4.576 9.486 22.827 1.00 83.81 85 THR A O 1
ATOM 661 N N . SER A 1 86 ? -6.355 10.570 21.998 1.00 85.19 86 SER A N 1
ATOM 662 C CA . SER A 1 86 ? -7.071 10.720 23.273 1.00 85.19 86 SER A CA 1
ATOM 663 C C . SER A 1 86 ? -7.813 9.461 23.729 1.00 85.19 86 SER A C 1
ATOM 665 O O . SER A 1 86 ? -8.209 9.373 24.889 1.00 85.19 86 SER A O 1
ATOM 667 N N . LYS A 1 87 ? -8.025 8.487 22.835 1.00 84.88 87 LYS A N 1
ATOM 668 C CA . LYS A 1 87 ? -8.786 7.257 23.114 1.00 84.88 87 LYS A CA 1
ATOM 669 C C . LYS A 1 87 ? -7.908 6.074 23.507 1.00 84.88 87 LYS A C 1
ATOM 671 O O . LYS A 1 87 ? -8.424 5.076 24.004 1.00 84.88 87 LYS A O 1
ATOM 676 N N . TYR A 1 88 ? -6.607 6.160 23.253 1.00 85.81 88 TYR A N 1
ATOM 677 C CA . TYR A 1 88 ? -5.654 5.082 23.482 1.00 85.81 88 TYR A CA 1
ATOM 678 C C . TYR A 1 88 ? -4.513 5.550 24.381 1.00 85.81 88 TYR A C 1
ATOM 680 O O . TYR A 1 88 ? -4.214 6.737 24.470 1.00 85.81 88 TYR A O 1
ATOM 688 N N . THR A 1 89 ? -3.850 4.605 25.046 1.00 88.31 89 THR A N 1
ATOM 689 C CA . THR A 1 89 ? -2.682 4.923 25.873 1.00 88.31 89 THR A CA 1
ATOM 690 C C . THR A 1 89 ? -1.528 5.433 25.008 1.00 88.31 89 THR A C 1
ATOM 692 O O . THR A 1 89 ? -1.364 5.027 23.854 1.00 88.31 89 THR A O 1
ATOM 695 N N . SER A 1 90 ? -0.675 6.286 25.579 1.00 87.81 90 SER A N 1
ATOM 696 C CA . SER A 1 90 ? 0.517 6.803 24.894 1.00 87.81 90 SER A CA 1
ATOM 697 C C . SER A 1 90 ? 1.437 5.680 24.401 1.00 87.81 90 SER A C 1
ATOM 699 O O . SER A 1 90 ? 1.958 5.756 23.287 1.00 87.81 90 SER A O 1
ATOM 701 N N . ALA A 1 91 ? 1.581 4.608 25.186 1.00 89.00 91 ALA A N 1
ATOM 702 C CA . ALA A 1 91 ? 2.335 3.416 24.809 1.00 89.00 91 ALA A CA 1
ATOM 703 C C . ALA A 1 91 ? 1.743 2.733 23.566 1.00 89.00 91 ALA A C 1
ATOM 705 O O . ALA A 1 91 ? 2.480 2.430 22.627 1.00 89.00 91 ALA A O 1
ATOM 706 N N . CYS A 1 92 ? 0.417 2.562 23.523 1.00 89.50 92 CYS A N 1
ATOM 707 C CA . CYS A 1 92 ? -0.269 1.968 22.381 1.00 89.50 92 CYS A CA 1
ATOM 708 C C . CYS A 1 92 ? -0.101 2.812 21.110 1.00 89.50 92 CYS A C 1
ATOM 710 O O . CYS A 1 92 ? 0.312 2.301 20.069 1.00 89.50 92 CYS A O 1
ATOM 712 N N . VAL A 1 93 ? -0.358 4.119 21.198 1.00 89.19 93 VAL A N 1
ATOM 713 C CA . VAL A 1 93 ? -0.218 5.042 20.060 1.00 89.19 93 VAL A CA 1
ATOM 714 C C . VAL A 1 93 ? 1.219 5.059 19.542 1.00 89.19 93 VAL A C 1
ATOM 716 O O . VAL A 1 93 ? 1.436 5.046 18.332 1.00 89.19 93 VAL A O 1
ATOM 719 N N . THR A 1 94 ? 2.203 5.053 20.445 1.00 91.25 94 THR A N 1
ATOM 720 C CA . THR A 1 94 ? 3.627 5.045 20.085 1.00 91.25 94 THR A CA 1
ATOM 721 C C . THR A 1 94 ? 4.016 3.751 19.377 1.00 91.25 94 THR A C 1
ATOM 723 O O . THR A 1 94 ? 4.634 3.806 18.315 1.00 91.25 94 THR A O 1
ATOM 726 N N . ALA A 1 95 ? 3.612 2.595 19.912 1.00 92.44 95 ALA A N 1
ATOM 727 C CA . ALA A 1 95 ? 3.871 1.300 19.290 1.00 92.44 95 ALA A CA 1
ATOM 728 C C . ALA A 1 95 ? 3.195 1.192 17.915 1.00 92.44 95 ALA A C 1
ATOM 730 O O . ALA A 1 95 ? 3.825 0.780 16.942 1.00 92.44 95 ALA A O 1
ATOM 731 N N . ALA A 1 96 ? 1.938 1.627 17.806 1.00 91.62 96 ALA A N 1
ATOM 732 C CA . ALA A 1 96 ? 1.206 1.608 16.548 1.00 91.62 96 ALA A CA 1
ATOM 733 C C . ALA A 1 96 ? 1.854 2.512 15.497 1.00 91.62 96 ALA A C 1
ATOM 735 O O . ALA A 1 96 ? 2.040 2.092 14.356 1.00 91.62 96 ALA A O 1
ATOM 736 N N . ARG A 1 97 ? 2.243 3.731 15.887 1.00 92.94 97 ARG A N 1
ATOM 737 C CA . ARG A 1 97 ? 2.955 4.675 15.018 1.00 92.94 97 ARG A CA 1
ATOM 738 C C . ARG A 1 97 ? 4.258 4.066 14.513 1.00 92.94 97 ARG A C 1
ATOM 740 O O . ARG A 1 97 ? 4.526 4.140 13.320 1.00 92.94 97 ARG A O 1
ATOM 747 N N . ASP A 1 98 ? 5.040 3.443 15.392 1.00 93.75 98 ASP A N 1
ATOM 748 C CA . ASP A 1 98 ? 6.305 2.805 15.019 1.00 93.75 98 ASP A CA 1
ATOM 749 C C . ASP A 1 98 ? 6.098 1.663 14.009 1.00 93.75 98 ASP A C 1
ATOM 751 O O . ASP A 1 98 ? 6.782 1.619 12.985 1.00 93.75 98 ASP A O 1
ATOM 755 N N . ILE A 1 99 ? 5.109 0.792 14.248 1.00 92.12 99 ILE A N 1
ATOM 756 C CA . ILE A 1 99 ? 4.750 -0.308 13.339 1.00 92.12 99 ILE A CA 1
ATOM 757 C C . ILE A 1 99 ? 4.293 0.225 11.979 1.00 92.12 99 ILE A C 1
ATOM 759 O O . ILE A 1 99 ? 4.756 -0.258 10.948 1.00 92.12 99 ILE A O 1
ATOM 763 N N . VAL A 1 100 ? 3.407 1.223 11.960 1.00 90.38 100 VAL A N 1
ATOM 764 C CA . VAL A 1 100 ? 2.892 1.834 10.726 1.00 90.38 100 VAL A CA 1
ATOM 765 C C . VAL A 1 100 ? 4.021 2.482 9.935 1.00 90.38 100 VAL A C 1
ATOM 767 O O . VAL A 1 100 ? 4.192 2.180 8.757 1.00 90.38 100 VAL A O 1
ATOM 770 N N . CYS A 1 101 ? 4.820 3.336 10.574 1.00 92.31 101 CYS A N 1
ATOM 771 C CA . CYS A 1 101 ? 5.892 4.059 9.903 1.00 92.31 101 CYS A CA 1
ATOM 772 C C . CYS A 1 101 ? 6.937 3.105 9.322 1.00 92.31 101 CYS A C 1
ATOM 774 O O . CYS A 1 101 ? 7.272 3.213 8.150 1.00 92.31 101 CYS A O 1
ATOM 776 N N . LYS A 1 102 ? 7.421 2.132 10.096 1.00 91.62 102 LYS A N 1
ATOM 777 C CA . LYS A 1 102 ? 8.483 1.225 9.632 1.00 91.62 102 LYS A CA 1
ATOM 778 C C . LYS A 1 102 ? 7.977 0.088 8.744 1.00 91.62 102 LYS A C 1
ATOM 780 O O . LYS A 1 102 ? 8.746 -0.425 7.938 1.00 91.62 102 LYS A O 1
ATOM 785 N N . GLY A 1 103 ? 6.712 -0.307 8.889 1.00 87.00 103 GLY A N 1
ATOM 786 C CA . GLY A 1 103 ? 6.088 -1.358 8.086 1.00 87.00 103 GLY A CA 1
ATOM 787 C C . GLY A 1 103 ? 5.569 -0.875 6.731 1.00 87.00 103 GLY A C 1
ATOM 788 O O . GLY A 1 103 ? 5.500 -1.671 5.801 1.00 87.00 103 GLY A O 1
ATOM 789 N N . LEU A 1 104 ? 5.221 0.412 6.596 1.00 85.88 104 LEU A N 1
ATOM 790 C CA . LEU A 1 104 ? 4.727 0.989 5.335 1.00 85.88 104 LEU A CA 1
ATOM 791 C C . LEU A 1 104 ? 5.753 1.868 4.611 1.00 85.88 104 LEU A C 1
ATOM 793 O O . LEU A 1 104 ? 5.603 2.089 3.413 1.00 85.88 104 LEU A O 1
ATOM 797 N N . LEU A 1 105 ? 6.783 2.367 5.301 1.00 90.25 105 LEU A N 1
ATOM 798 C CA . LEU A 1 105 ? 7.802 3.246 4.720 1.00 90.25 105 LEU A CA 1
ATOM 799 C C . LEU A 1 105 ? 9.193 2.607 4.838 1.00 90.25 105 LEU A C 1
ATOM 801 O O . LEU A 1 105 ? 9.997 3.017 5.682 1.00 90.25 105 LEU A O 1
ATOM 805 N N . PRO A 1 106 ? 9.502 1.588 4.020 1.00 91.56 106 PRO A N 1
ATOM 806 C CA . PRO A 1 106 ? 10.838 1.026 4.011 1.00 91.56 106 PRO A CA 1
ATOM 807 C C . PRO A 1 106 ? 11.845 2.046 3.476 1.00 91.56 106 PRO A C 1
ATOM 809 O O . PRO A 1 106 ? 11.546 2.851 2.593 1.00 91.56 106 PRO A O 1
ATOM 812 N N . GLN A 1 107 ? 13.056 1.999 4.011 1.00 94.69 107 GLN A N 1
ATOM 813 C CA . GLN A 1 107 ? 14.103 2.967 3.720 1.00 94.69 107 GLN A CA 1
ATOM 814 C C . GLN A 1 107 ? 14.996 2.477 2.589 1.00 94.69 107 GLN A C 1
ATOM 816 O O . GLN A 1 107 ? 15.399 1.313 2.566 1.00 94.69 107 GLN A O 1
ATOM 821 N N . CYS A 1 108 ? 15.330 3.377 1.676 1.00 95.81 108 CYS A N 1
ATOM 822 C CA . CYS A 1 108 ? 16.374 3.140 0.698 1.00 95.81 108 CYS A CA 1
ATOM 823 C C . CYS A 1 108 ? 17.754 3.301 1.338 1.00 95.81 108 CYS A C 1
ATOM 825 O O . CYS A 1 108 ? 17.974 4.209 2.144 1.00 95.81 108 CYS A O 1
ATOM 827 N N . SER A 1 109 ? 18.699 2.458 0.932 1.00 95.88 109 SER A N 1
ATOM 828 C CA . SER A 1 109 ? 20.122 2.691 1.165 1.00 95.88 109 SER A CA 1
ATOM 829 C C . SER A 1 109 ? 20.605 3.945 0.428 1.00 95.88 109 SER A C 1
ATOM 831 O O . SER A 1 109 ? 19.976 4.417 -0.522 1.00 95.88 109 SER A O 1
ATOM 833 N N . SER A 1 110 ? 21.747 4.485 0.857 1.00 93.62 110 SER A N 1
ATOM 834 C CA . SER A 1 110 ? 22.356 5.685 0.267 1.00 93.62 110 SER A CA 1
ATOM 835 C C . SER A 1 110 ? 22.777 5.512 -1.196 1.00 93.62 110 SER A C 1
ATOM 837 O O . SER A 1 110 ? 22.834 6.492 -1.929 1.00 93.62 110 SER A O 1
ATOM 839 N N . ASP A 1 111 ? 23.050 4.279 -1.625 1.00 94.69 111 ASP A N 1
ATOM 840 C CA . ASP A 1 111 ? 23.371 3.917 -3.010 1.00 94.69 111 ASP A CA 1
ATOM 841 C C . ASP A 1 111 ? 22.133 3.525 -3.841 1.00 94.69 111 ASP A C 1
ATOM 843 O O . ASP A 1 111 ? 22.263 3.139 -5.004 1.00 94.69 111 ASP A O 1
ATOM 847 N N . PHE A 1 112 ? 20.937 3.604 -3.245 1.00 93.69 112 PHE A N 1
ATOM 848 C CA . PHE A 1 112 ? 19.649 3.263 -3.852 1.00 93.69 112 PHE A CA 1
ATOM 849 C C . PHE A 1 112 ? 19.529 1.818 -4.363 1.00 93.69 112 PHE A C 1
ATOM 851 O O . PHE A 1 112 ? 18.718 1.526 -5.243 1.00 93.69 112 PHE A O 1
ATOM 858 N N . ARG A 1 113 ? 20.312 0.882 -3.814 1.00 94.56 113 ARG A N 1
ATOM 859 C CA . ARG A 1 113 ? 20.273 -0.537 -4.214 1.00 94.56 113 ARG A CA 1
ATOM 860 C C . ARG A 1 113 ? 19.447 -1.421 -3.294 1.00 94.56 113 ARG A C 1
ATOM 862 O O . ARG A 1 113 ? 18.969 -2.467 -3.737 1.00 94.56 113 ARG A O 1
ATOM 869 N N . ILE A 1 114 ? 19.274 -1.025 -2.037 1.00 95.19 114 ILE A N 1
ATOM 870 C CA . ILE A 1 114 ? 18.639 -1.839 -1.000 1.00 95.19 114 ILE A CA 1
ATOM 871 C C . ILE A 1 114 ? 17.440 -1.094 -0.422 1.00 95.19 114 ILE A C 1
ATOM 873 O O . ILE A 1 114 ? 17.516 0.088 -0.097 1.00 95.19 114 ILE A O 1
ATOM 877 N N . LEU A 1 115 ? 16.341 -1.820 -0.259 1.00 93.12 115 LEU A N 1
ATOM 878 C CA . LEU A 1 115 ? 15.156 -1.426 0.487 1.00 93.12 115 LEU A CA 1
ATOM 879 C C . LEU A 1 115 ? 15.162 -2.167 1.822 1.00 93.12 115 LEU A C 1
ATOM 881 O O . LEU A 1 115 ? 15.286 -3.391 1.838 1.00 93.12 115 LEU A O 1
ATOM 885 N N . SER A 1 116 ? 15.006 -1.445 2.929 1.00 94.19 116 SER A N 1
ATOM 886 C CA . SER A 1 116 ? 15.037 -2.004 4.284 1.00 94.19 116 SER A CA 1
ATOM 887 C C . SER A 1 116 ? 13.794 -1.636 5.082 1.00 94.19 116 SER A C 1
ATOM 889 O O . SER A 1 116 ? 13.507 -0.459 5.303 1.00 94.19 116 SER A O 1
ATOM 891 N N . PHE A 1 117 ? 13.096 -2.641 5.597 1.00 91.56 117 PHE A N 1
ATOM 892 C CA . PHE A 1 117 ? 12.103 -2.454 6.648 1.00 91.56 117 PHE A CA 1
ATOM 893 C C . PHE A 1 117 ? 12.825 -2.415 7.991 1.00 91.56 117 PHE A C 1
ATOM 895 O O . PHE A 1 117 ? 13.442 -3.395 8.412 1.00 91.56 117 PHE A O 1
ATOM 902 N N . LEU A 1 118 ? 12.776 -1.271 8.673 1.00 92.62 118 LEU A N 1
ATOM 903 C CA . LEU A 1 118 ? 13.423 -1.137 9.974 1.00 92.62 118 LEU A CA 1
ATOM 904 C C . LEU A 1 118 ? 12.774 -2.055 11.016 1.00 92.62 118 LEU A C 1
ATOM 906 O O . LEU A 1 118 ? 11.591 -2.381 10.938 1.00 92.62 118 LEU A O 1
ATOM 910 N N . SER A 1 119 ? 13.551 -2.444 12.027 1.00 93.06 119 SER A N 1
ATOM 911 C CA . SER A 1 119 ? 13.050 -3.312 13.092 1.00 93.06 119 SER A CA 1
ATOM 912 C C . SER A 1 119 ? 11.916 -2.648 13.885 1.00 93.06 119 SER A C 1
ATOM 914 O O . SER A 1 119 ? 12.063 -1.542 14.424 1.00 93.06 119 SER A O 1
ATOM 916 N N . THR A 1 120 ? 10.802 -3.368 13.989 1.00 92.12 120 THR A N 1
ATOM 917 C CA . THR A 1 120 ? 9.623 -3.049 14.808 1.00 92.12 120 THR A CA 1
ATOM 918 C C . THR A 1 120 ? 9.433 -4.040 15.954 1.00 92.12 120 THR A C 1
ATOM 920 O O . THR A 1 120 ? 8.428 -3.968 16.652 1.00 92.12 120 THR A O 1
ATOM 923 N N . SER A 1 121 ? 10.382 -4.953 16.201 1.00 89.56 121 SER A N 1
ATOM 924 C CA . SER A 1 121 ? 10.180 -6.112 17.087 1.00 89.56 121 SER A CA 1
ATOM 925 C C . SER A 1 121 ? 9.686 -5.738 18.491 1.00 89.56 121 SER A C 1
ATOM 927 O O . SER A 1 121 ? 8.762 -6.368 18.996 1.00 89.56 121 SER A O 1
ATOM 929 N N . LYS A 1 122 ? 10.231 -4.671 19.094 1.00 90.44 122 LYS A N 1
ATOM 930 C CA . LYS A 1 122 ? 9.775 -4.169 20.406 1.00 90.44 122 LYS A CA 1
ATOM 931 C C . LYS A 1 122 ? 8.330 -3.660 20.362 1.00 90.44 122 LYS A C 1
ATOM 933 O O . LYS A 1 122 ? 7.528 -4.004 21.222 1.00 90.44 122 LYS A O 1
ATOM 938 N N . SER A 1 123 ? 7.995 -2.872 19.345 1.00 93.00 123 SER A N 1
ATOM 939 C CA . SER A 1 123 ? 6.653 -2.314 19.150 1.00 93.00 123 SER A CA 1
ATOM 940 C C . SER A 1 123 ? 5.629 -3.404 18.833 1.00 93.00 123 SER A C 1
ATOM 942 O O . SER A 1 123 ? 4.516 -3.377 19.341 1.00 93.00 123 SER A O 1
ATOM 944 N N . CYS A 1 124 ? 6.019 -4.415 18.057 1.00 90.56 124 CYS A N 1
ATOM 945 C CA . CYS A 1 124 ? 5.193 -5.581 17.751 1.00 90.56 124 CYS A CA 1
ATOM 946 C C . CYS A 1 124 ? 4.892 -6.443 18.981 1.00 90.56 124 CYS A C 1
ATOM 948 O O . CYS A 1 124 ? 3.814 -7.016 19.066 1.00 90.56 124 CYS A O 1
ATOM 950 N N . GLN A 1 125 ? 5.803 -6.512 19.956 1.00 88.50 125 GLN A N 1
ATOM 951 C CA . GLN A 1 125 ? 5.543 -7.197 21.226 1.00 88.50 125 GLN A CA 1
ATOM 952 C C . GLN A 1 125 ? 4.576 -6.407 22.120 1.00 88.50 125 GLN A C 1
ATOM 954 O O . GLN A 1 125 ? 3.720 -6.998 22.775 1.00 88.50 125 GLN A O 1
ATOM 959 N N . SER A 1 126 ? 4.679 -5.074 22.138 1.00 84.94 126 SER A N 1
ATOM 960 C CA . SER A 1 126 ? 3.825 -4.225 22.979 1.00 84.94 126 SER A CA 1
ATOM 961 C C . SER A 1 126 ? 2.434 -3.971 22.391 1.00 84.94 126 SER A C 1
ATOM 963 O O . SER A 1 126 ? 1.516 -3.613 23.135 1.00 84.94 126 SER A O 1
ATOM 965 N N . ILE A 1 127 ? 2.236 -4.200 21.087 1.00 86.00 127 ILE A N 1
ATOM 966 C CA . ILE A 1 127 ? 0.967 -3.913 20.404 1.00 86.00 127 ILE A CA 1
ATOM 967 C C . ILE A 1 127 ? -0.199 -4.791 20.855 1.00 86.00 127 ILE A C 1
ATOM 969 O O . ILE A 1 127 ? -1.347 -4.394 20.690 1.00 86.00 127 ILE A O 1
ATOM 973 N N . ASN A 1 128 ? 0.070 -5.936 21.487 1.00 74.69 128 ASN A N 1
ATOM 974 C CA . ASN A 1 128 ? -0.966 -6.806 22.054 1.00 74.69 128 ASN A CA 1
ATOM 975 C C . ASN A 1 128 ? -1.791 -6.108 23.152 1.00 74.69 128 ASN A C 1
ATOM 977 O O . ASN A 1 128 ? -2.891 -6.545 23.471 1.00 74.69 128 ASN A O 1
ATOM 981 N N . SER A 1 129 ? -1.274 -5.009 23.714 1.00 71.62 129 SER A N 1
ATOM 982 C CA . SER A 1 129 ? -1.986 -4.157 24.673 1.00 71.62 129 SER A CA 1
ATOM 983 C C . SER A 1 129 ? -2.892 -3.097 24.023 1.00 71.62 129 SER A C 1
ATOM 985 O O . SER A 1 129 ? -3.636 -2.411 24.725 1.00 71.62 129 SER A O 1
ATOM 987 N N . CYS A 1 130 ? -2.850 -2.943 22.696 1.00 78.19 130 CYS A N 1
ATOM 988 C CA . CYS A 1 130 ? -3.712 -2.022 21.963 1.00 78.19 130 CYS A CA 1
ATOM 989 C C . CYS A 1 130 ? -5.077 -2.645 21.652 1.00 78.19 130 CYS A C 1
ATOM 991 O O . CYS A 1 130 ? -5.141 -3.793 21.211 1.00 78.19 130 CYS A O 1
ATOM 993 N N . PRO A 1 131 ? -6.174 -1.874 21.737 1.00 74.81 131 PRO A N 1
ATOM 994 C CA . PRO A 1 131 ? -7.456 -2.313 21.204 1.00 74.81 131 PRO A CA 1
ATOM 995 C C . PRO A 1 131 ? -7.374 -2.602 19.696 1.00 74.81 131 PRO A C 1
ATOM 997 O O . PRO A 1 131 ? -6.793 -1.833 18.925 1.00 74.81 131 PRO A O 1
ATOM 1000 N N . THR A 1 132 ? -8.024 -3.681 19.262 1.00 64.69 132 THR A N 1
ATOM 1001 C CA . THR A 1 132 ? -8.006 -4.214 17.883 1.00 64.69 132 THR A CA 1
ATOM 1002 C C . THR A 1 132 ? -8.511 -3.238 16.809 1.00 64.69 132 THR A C 1
ATOM 1004 O O . THR A 1 132 ? -8.170 -3.366 15.631 1.00 64.69 132 THR A O 1
ATOM 1007 N N . GLY A 1 133 ? -9.283 -2.217 17.190 1.00 67.88 133 GLY A N 1
ATOM 1008 C CA . GLY A 1 133 ? -9.862 -1.246 16.256 1.00 67.88 133 GLY A CA 1
ATOM 1009 C C . GLY A 1 133 ? -8.858 -0.302 15.580 1.00 67.88 133 GLY A C 1
ATOM 1010 O O . GLY A 1 133 ? -9.148 0.204 14.498 1.00 67.88 133 GLY A O 1
ATOM 1011 N N . LEU A 1 134 ? -7.677 -0.073 16.169 1.00 75.94 134 LEU A N 1
ATOM 1012 C CA . LEU A 1 134 ? -6.736 0.942 15.673 1.00 75.94 134 LEU A CA 1
ATOM 1013 C C . LEU A 1 134 ? -6.176 0.605 14.280 1.00 75.94 134 LEU A C 1
ATOM 1015 O O . LEU A 1 134 ? -6.162 1.469 13.409 1.00 75.94 134 LEU A O 1
ATOM 1019 N N . PHE A 1 135 ? -5.758 -0.644 14.054 1.00 73.38 135 PHE A N 1
ATOM 1020 C CA . PHE A 1 135 ? -5.240 -1.088 12.752 1.00 73.38 135 PHE A CA 1
ATOM 1021 C C . PHE A 1 135 ? -6.362 -1.414 11.761 1.00 73.38 135 PHE A C 1
ATOM 1023 O O . PHE A 1 135 ? -6.255 -1.101 10.577 1.00 73.38 135 PHE A O 1
ATOM 1030 N N . THR A 1 136 ? -7.473 -1.965 12.254 1.00 68.56 136 THR A N 1
ATOM 1031 C CA . THR A 1 136 ? -8.623 -2.330 11.414 1.00 68.56 136 THR A CA 1
ATOM 1032 C C . THR A 1 136 ? -9.203 -1.113 10.691 1.00 68.56 136 THR A C 1
ATOM 1034 O O . THR A 1 136 ? -9.490 -1.179 9.499 1.00 68.56 136 THR A O 1
ATOM 1037 N N . ALA A 1 137 ? -9.307 0.029 11.375 1.00 66.31 137 ALA A N 1
ATOM 1038 C CA . ALA A 1 137 ? -9.844 1.261 10.795 1.00 66.31 137 ALA A CA 1
ATOM 1039 C C . ALA A 1 137 ? -8.976 1.863 9.679 1.00 66.31 137 ALA A C 1
ATOM 1041 O O . ALA A 1 137 ? -9.490 2.572 8.822 1.00 66.31 137 ALA A O 1
ATOM 1042 N N . ILE A 1 138 ? -7.677 1.555 9.657 1.00 67.12 138 ILE A N 1
ATOM 1043 C CA . ILE A 1 138 ? -6.778 1.941 8.560 1.00 67.12 138 ILE A CA 1
ATOM 1044 C C . ILE A 1 138 ? -6.620 0.834 7.510 1.00 67.12 138 ILE A C 1
ATOM 1046 O O . ILE A 1 138 ? -5.745 0.918 6.648 1.00 67.12 138 ILE A O 1
ATOM 1050 N N . GLY A 1 139 ? -7.436 -0.224 7.590 1.00 64.25 139 GLY A N 1
ATOM 1051 C CA . GLY A 1 139 ? -7.385 -1.358 6.672 1.00 64.25 139 GLY A CA 1
ATOM 1052 C C . GLY A 1 139 ? -6.059 -2.117 6.744 1.00 64.25 139 GLY A C 1
ATOM 1053 O O . GLY A 1 139 ? -5.485 -2.467 5.709 1.00 64.25 139 GLY A O 1
ATOM 1054 N N . ARG A 1 140 ? -5.510 -2.303 7.949 1.00 71.50 140 ARG A N 1
ATOM 1055 C CA . ARG A 1 140 ? -4.245 -3.012 8.194 1.00 71.50 140 ARG A CA 1
ATOM 1056 C C . ARG A 1 140 ? -4.393 -3.986 9.356 1.00 71.50 140 ARG A C 1
ATOM 1058 O O . ARG A 1 140 ? -5.275 -3.842 10.195 1.00 71.50 140 ARG A O 1
ATOM 1065 N N . THR A 1 141 ? -3.460 -4.927 9.452 1.00 76.25 141 THR A N 1
ATOM 1066 C CA . THR A 1 141 ? -3.214 -5.685 10.684 1.00 76.25 141 THR A CA 1
ATOM 1067 C C . THR A 1 141 ? -1.814 -5.380 11.198 1.00 76.25 141 THR A C 1
ATOM 1069 O O . THR A 1 141 ? -0.883 -5.157 10.420 1.00 76.25 141 THR A O 1
ATOM 1072 N N . SER A 1 142 ? -1.652 -5.361 12.521 1.00 81.88 142 SER A N 1
ATOM 1073 C CA . SER A 1 142 ? -0.327 -5.237 13.131 1.00 81.88 142 SER A CA 1
ATOM 1074 C C . SER A 1 142 ? 0.563 -6.416 12.733 1.00 81.88 142 SER A C 1
ATOM 1076 O O . SER A 1 142 ? 1.712 -6.199 12.368 1.00 81.88 142 SER A O 1
ATOM 1078 N N . ALA A 1 143 ? 0.018 -7.638 12.708 1.00 81.94 143 ALA A N 1
ATOM 1079 C CA . ALA A 1 143 ? 0.730 -8.858 12.329 1.00 81.94 143 ALA A CA 1
ATOM 1080 C C . ALA A 1 143 ? 1.379 -8.764 10.938 1.00 81.94 143 ALA A C 1
ATOM 1082 O O . ALA A 1 143 ? 2.580 -9.006 10.806 1.00 81.94 143 ALA A O 1
ATOM 1083 N N . ALA A 1 144 ? 0.631 -8.330 9.919 1.00 76.81 144 ALA A N 1
ATOM 1084 C CA . ALA A 1 144 ? 1.162 -8.232 8.564 1.00 76.81 144 ALA A CA 1
ATOM 1085 C C . ALA A 1 144 ? 2.298 -7.197 8.453 1.00 76.81 144 ALA A C 1
ATOM 1087 O O . ALA A 1 144 ? 3.319 -7.476 7.824 1.00 76.81 144 ALA A O 1
ATOM 1088 N N . LEU A 1 145 ? 2.192 -6.048 9.133 1.00 82.44 145 LEU A N 1
ATOM 1089 C CA . LEU A 1 145 ? 3.275 -5.054 9.185 1.00 82.44 145 LEU A CA 1
ATOM 1090 C C . LEU A 1 145 ? 4.486 -5.556 9.983 1.00 82.44 145 LEU A C 1
ATOM 1092 O O . LEU A 1 145 ? 5.631 -5.369 9.574 1.00 82.44 145 LEU A O 1
ATOM 1096 N N . CYS A 1 146 ? 4.244 -6.239 11.099 1.00 88.12 146 CYS A N 1
ATOM 1097 C CA . CYS A 1 146 ? 5.282 -6.853 11.921 1.00 88.12 146 CYS A CA 1
ATOM 1098 C C . CYS A 1 146 ? 6.042 -7.953 11.176 1.00 88.12 146 CYS A C 1
ATOM 1100 O O . CYS A 1 146 ? 7.247 -8.101 11.374 1.00 88.12 146 CYS A O 1
ATOM 1102 N N . SER A 1 147 ? 5.382 -8.671 10.263 1.00 86.81 147 SER A N 1
ATOM 1103 C CA . SER A 1 147 ? 6.017 -9.700 9.436 1.00 86.81 147 SER A CA 1
ATOM 1104 C C . SER A 1 147 ? 7.112 -9.146 8.515 1.00 86.81 147 SER A C 1
ATOM 1106 O O . SER A 1 147 ? 7.964 -9.907 8.058 1.00 86.81 147 SER A O 1
ATOM 1108 N N . LEU A 1 148 ? 7.112 -7.839 8.230 1.00 85.81 148 LEU A N 1
ATOM 1109 C CA . LEU A 1 148 ? 8.121 -7.174 7.402 1.00 85.81 148 LEU A CA 1
ATOM 1110 C C . LEU A 1 148 ? 9.338 -6.703 8.213 1.00 85.81 148 LEU A C 1
ATOM 1112 O O . LEU A 1 148 ? 10.364 -6.384 7.620 1.00 85.81 148 LEU A O 1
ATOM 1116 N N . SER A 1 149 ? 9.252 -6.695 9.547 1.00 91.31 149 SER A N 1
ATOM 1117 C CA . SER A 1 149 ? 10.292 -6.197 10.458 1.00 91.31 149 SER A CA 1
ATOM 1118 C C . SER A 1 149 ? 11.681 -6.751 10.131 1.00 91.31 149 SER A C 1
ATOM 1120 O O . SER A 1 149 ? 11.891 -7.964 10.113 1.00 91.31 149 SER A O 1
ATOM 1122 N N . GLY A 1 150 ? 12.643 -5.854 9.904 1.00 91.12 150 GLY A N 1
ATOM 1123 C CA . GLY A 1 150 ? 14.049 -6.203 9.685 1.00 91.12 150 GLY A CA 1
ATOM 1124 C C . GLY A 1 150 ? 14.366 -6.816 8.319 1.00 91.12 150 GLY A C 1
ATOM 1125 O O . GLY A 1 150 ? 15.522 -7.161 8.077 1.00 91.12 150 GLY A O 1
ATOM 1126 N N . LYS A 1 151 ? 13.385 -6.967 7.421 1.00 91.44 151 LYS A N 1
ATOM 1127 C CA . LYS A 1 151 ? 13.617 -7.543 6.092 1.00 91.44 151 LYS A CA 1
ATOM 1128 C C . LYS A 1 151 ? 14.286 -6.541 5.157 1.00 91.44 151 LYS A C 1
ATOM 1130 O O . LYS A 1 151 ? 14.007 -5.342 5.197 1.00 91.44 151 LYS A O 1
ATOM 1135 N N . GLN A 1 152 ? 15.128 -7.064 4.272 1.00 94.12 152 GLN A N 1
ATOM 1136 C CA . GLN A 1 152 ? 15.808 -6.300 3.234 1.00 94.12 152 GLN A CA 1
ATOM 1137 C C . GLN A 1 152 ? 15.583 -6.929 1.866 1.00 94.12 152 GLN A C 1
ATOM 1139 O O . GLN A 1 152 ? 15.456 -8.147 1.740 1.00 94.12 152 GLN A O 1
ATOM 1144 N N . TYR A 1 153 ? 15.551 -6.082 0.845 1.00 92.50 153 TYR A N 1
ATOM 1145 C CA . TYR A 1 153 ? 15.299 -6.475 -0.533 1.00 92.50 153 TYR A CA 1
ATOM 1146 C C . TYR A 1 153 ? 16.152 -5.649 -1.489 1.00 92.50 153 TYR A C 1
ATOM 1148 O O . TYR A 1 153 ? 16.468 -4.491 -1.215 1.00 92.50 153 TYR A O 1
ATOM 1156 N N . SER A 1 154 ? 16.481 -6.220 -2.646 1.00 93.50 154 SER A N 1
ATOM 1157 C CA . SER A 1 154 ? 17.111 -5.459 -3.723 1.00 93.50 154 SER A CA 1
ATOM 1158 C C . SER A 1 154 ? 16.073 -4.579 -4.418 1.00 93.50 154 SER A C 1
ATOM 1160 O O . SER A 1 154 ? 15.036 -5.072 -4.870 1.00 93.50 154 SER A O 1
ATOM 1162 N N . LEU A 1 155 ? 16.372 -3.285 -4.542 1.00 90.12 155 LEU A N 1
ATOM 1163 C CA . LEU A 1 155 ? 15.575 -2.345 -5.329 1.00 90.12 155 LEU A CA 1
ATOM 1164 C C . LEU A 1 155 ? 15.701 -2.611 -6.825 1.00 90.12 155 LEU A C 1
ATOM 1166 O O . LEU A 1 155 ? 14.728 -2.451 -7.542 1.00 90.12 155 LEU A O 1
ATOM 1170 N N . THR A 1 156 ? 16.863 -3.068 -7.286 1.00 91.12 156 THR A N 1
ATOM 1171 C CA . THR A 1 156 ? 17.213 -3.190 -8.709 1.00 91.12 156 THR A CA 1
ATOM 1172 C C . THR A 1 156 ? 16.873 -4.544 -9.326 1.00 91.12 156 THR A C 1
ATOM 1174 O O . THR A 1 156 ? 17.269 -4.805 -10.456 1.00 91.12 156 THR A O 1
ATOM 1177 N N . THR A 1 157 ? 16.210 -5.436 -8.588 1.00 93.44 157 THR A N 1
ATOM 1178 C CA . THR A 1 157 ? 15.978 -6.815 -9.037 1.00 93.44 157 THR A CA 1
ATOM 1179 C C . THR A 1 157 ? 14.504 -7.066 -9.312 1.00 93.44 157 THR A C 1
ATOM 1181 O O . THR A 1 157 ? 13.664 -6.948 -8.413 1.00 93.44 157 THR A O 1
ATOM 1184 N N . CYS A 1 158 ? 14.219 -7.494 -10.539 1.00 92.31 158 CYS A N 1
ATOM 1185 C CA . CYS A 1 158 ? 12.938 -8.050 -10.949 1.00 92.31 158 CYS A CA 1
ATOM 1186 C C . CYS A 1 158 ? 12.982 -9.575 -10.880 1.00 92.31 158 CYS A C 1
ATOM 1188 O O . CYS A 1 158 ? 13.979 -10.199 -11.235 1.00 92.31 158 CYS A O 1
ATOM 1190 N N . VAL A 1 159 ? 11.897 -10.186 -10.418 1.00 91.94 159 VAL A N 1
ATOM 1191 C CA . VAL A 1 159 ? 11.781 -11.637 -10.262 1.00 91.94 159 VAL A CA 1
ATOM 1192 C C . VAL A 1 159 ? 10.464 -12.120 -10.843 1.00 91.94 159 VAL A C 1
ATOM 1194 O O . VAL A 1 159 ? 9.469 -11.397 -10.823 1.00 91.94 159 VAL A O 1
ATOM 1197 N N . ASN A 1 160 ? 10.437 -13.354 -11.337 1.00 89.69 160 ASN A N 1
ATOM 1198 C CA . ASN A 1 160 ? 9.177 -14.018 -11.642 1.00 89.69 160 ASN A CA 1
ATOM 1199 C C . ASN A 1 160 ? 8.554 -14.480 -10.311 1.00 89.69 160 ASN A C 1
ATOM 1201 O O . ASN A 1 160 ? 9.180 -15.276 -9.599 1.00 89.69 160 ASN A O 1
ATOM 1205 N N . PRO A 1 161 ? 7.382 -13.962 -9.907 1.00 83.19 161 PRO A N 1
ATOM 1206 C CA . PRO A 1 161 ? 6.755 -14.432 -8.688 1.00 83.19 161 PRO A CA 1
ATOM 1207 C C . PRO A 1 161 ? 6.294 -15.878 -8.903 1.00 83.19 161 PRO A C 1
ATOM 1209 O O . PRO A 1 161 ? 5.549 -16.164 -9.829 1.00 83.19 161 PRO A O 1
ATOM 1212 N N . ALA A 1 162 ? 6.622 -16.794 -7.986 1.00 82.50 162 ALA A N 1
ATOM 1213 C CA . ALA A 1 162 ? 6.096 -18.171 -8.006 1.00 82.50 162 ALA A CA 1
ATOM 1214 C C . ALA A 1 162 ? 4.559 -18.262 -7.802 1.00 82.50 162 ALA A C 1
ATOM 1216 O O . ALA A 1 162 ? 4.008 -19.335 -7.570 1.00 82.50 162 ALA A O 1
ATOM 1217 N N . ILE A 1 163 ? 3.868 -17.123 -7.826 1.00 74.62 163 ILE A N 1
ATOM 1218 C CA . ILE A 1 163 ? 2.431 -16.968 -7.659 1.00 74.62 163 ILE A CA 1
ATOM 1219 C C . ILE A 1 163 ? 1.831 -16.941 -9.060 1.00 74.62 163 ILE A C 1
ATOM 1221 O O . ILE A 1 163 ? 2.083 -16.019 -9.826 1.00 74.62 163 ILE A O 1
ATOM 1225 N N . THR A 1 164 ? 1.016 -17.936 -9.390 1.00 72.81 164 THR A N 1
ATOM 1226 C CA . THR A 1 164 ? 0.332 -18.016 -10.691 1.00 72.81 164 THR A CA 1
ATOM 1227 C C . THR A 1 164 ? -1.038 -17.337 -10.683 1.00 72.81 164 THR A C 1
ATOM 1229 O O . THR A 1 164 ? -1.639 -17.136 -11.736 1.00 72.81 164 THR A O 1
ATOM 1232 N N . ASN A 1 165 ? -1.549 -16.970 -9.505 1.00 71.75 165 ASN A N 1
ATOM 1233 C CA . ASN A 1 165 ? -2.794 -16.231 -9.329 1.00 71.75 165 ASN A CA 1
ATOM 1234 C C . ASN A 1 165 ? -2.775 -15.456 -7.997 1.00 71.75 165 ASN A C 1
ATOM 1236 O O . ASN A 1 165 ? -2.399 -16.033 -6.979 1.00 71.75 165 ASN A O 1
ATOM 1240 N N . ILE A 1 166 ? -3.211 -14.189 -7.985 1.00 71.75 166 ILE A N 1
ATOM 1241 C CA . ILE A 1 166 ? -3.458 -13.447 -6.735 1.00 71.75 166 ILE A CA 1
ATOM 1242 C C . ILE A 1 166 ? -4.531 -14.154 -5.896 1.00 71.75 166 ILE A C 1
ATOM 1244 O O . ILE A 1 166 ? -4.371 -14.310 -4.693 1.00 71.75 166 ILE A O 1
ATOM 1248 N N . ASN A 1 167 ? -5.628 -14.586 -6.516 1.00 71.69 167 ASN A N 1
ATOM 1249 C CA . ASN A 1 167 ? -6.722 -15.298 -5.867 1.00 71.69 167 ASN A CA 1
ATOM 1250 C C . ASN A 1 167 ? -7.387 -16.244 -6.877 1.00 71.69 167 ASN A C 1
ATOM 1252 O O . ASN A 1 167 ? -8.064 -15.793 -7.795 1.00 71.69 167 ASN A O 1
ATOM 1256 N N . SER A 1 168 ? -7.235 -17.557 -6.696 1.00 71.56 168 SER A N 1
ATOM 1257 C CA . SER A 1 168 ? -7.742 -18.570 -7.638 1.00 71.56 168 SER A CA 1
ATOM 1258 C C . SER A 1 168 ? -9.260 -18.599 -7.811 1.00 71.56 168 SER A C 1
ATOM 1260 O O . SER A 1 168 ? -9.741 -19.142 -8.804 1.00 71.56 168 SER A O 1
ATOM 1262 N N . VAL A 1 169 ? -10.008 -18.024 -6.869 1.00 78.44 169 VAL A N 1
ATOM 1263 C CA . VAL A 1 169 ? -11.475 -18.019 -6.865 1.00 78.44 169 VAL A CA 1
ATOM 1264 C C . VAL A 1 169 ? -12.028 -16.795 -7.595 1.00 78.44 169 VAL A C 1
ATOM 1266 O O . VAL A 1 169 ? -13.069 -16.877 -8.246 1.00 78.44 169 VAL A O 1
ATOM 1269 N N . HIS A 1 170 ? -11.353 -15.650 -7.481 1.00 80.12 170 HIS A N 1
ATOM 1270 C CA . HIS A 1 170 ? -11.896 -14.356 -7.904 1.00 80.12 170 HIS A CA 1
ATOM 1271 C C . HIS A 1 170 ? -11.048 -13.612 -8.930 1.00 80.12 170 HIS A C 1
ATOM 1273 O O . HIS A 1 170 ? -11.580 -12.792 -9.675 1.00 80.12 170 HIS A O 1
ATOM 1279 N N . CYS A 1 171 ? -9.749 -13.885 -8.977 1.00 76.81 171 CYS A N 1
ATOM 1280 C CA . CYS A 1 171 ? -8.837 -13.291 -9.935 1.00 76.81 171 CYS A CA 1
ATOM 1281 C C . CYS A 1 171 ? -8.502 -14.304 -11.032 1.00 76.81 171 CYS A C 1
ATOM 1283 O O . CYS A 1 171 ? -8.439 -15.515 -10.811 1.00 76.81 171 CYS A O 1
ATOM 1285 N N . HIS A 1 172 ? -8.274 -13.805 -12.243 1.00 76.19 172 HIS A N 1
ATOM 1286 C CA . HIS A 1 172 ? -7.735 -14.631 -13.316 1.00 76.19 172 HIS A CA 1
ATOM 1287 C C . HIS A 1 172 ? -6.263 -14.968 -13.057 1.00 76.19 172 HIS A C 1
ATOM 1289 O O . HIS A 1 172 ? -5.600 -14.321 -12.244 1.00 76.19 172 HIS A O 1
ATOM 1295 N N . ALA A 1 173 ? -5.761 -15.987 -13.761 1.00 76.81 173 ALA A N 1
ATOM 1296 C CA . ALA A 1 173 ? -4.343 -16.316 -13.737 1.00 76.81 173 ALA A CA 1
ATOM 1297 C C . ALA A 1 173 ? -3.508 -15.075 -14.074 1.00 76.81 173 ALA A C 1
ATOM 1299 O O . ALA A 1 173 ? -3.877 -14.280 -14.946 1.00 76.81 173 ALA A O 1
ATOM 1300 N N . LEU A 1 174 ? -2.395 -14.919 -13.364 1.00 71.88 174 LEU A N 1
ATOM 1301 C CA . LEU A 1 174 ? -1.474 -13.833 -13.628 1.00 71.88 174 LEU A CA 1
ATOM 1302 C C . LEU A 1 174 ? -0.831 -14.042 -15.000 1.00 71.88 174 LEU A C 1
ATOM 1304 O O . LEU A 1 174 ? -0.430 -15.165 -15.319 1.00 71.88 174 LEU A O 1
ATOM 1308 N N . PRO A 1 175 ? -0.724 -12.981 -15.819 1.00 73.12 175 PRO A N 1
ATOM 1309 C CA . PRO A 1 175 ? 0.102 -13.045 -17.012 1.00 73.12 175 PRO A CA 1
ATOM 1310 C C . PRO A 1 175 ? 1.552 -13.340 -16.611 1.00 73.12 175 PRO A C 1
ATOM 1312 O O . PRO A 1 175 ? 1.957 -13.086 -15.476 1.00 73.12 175 PRO A O 1
ATOM 1315 N N . ASN A 1 176 ? 2.348 -13.864 -17.543 1.00 78.94 176 ASN A N 1
ATOM 1316 C CA . ASN A 1 176 ? 3.771 -14.083 -17.301 1.00 78.94 176 ASN A CA 1
ATOM 1317 C C . ASN A 1 176 ? 4.498 -12.731 -17.213 1.00 78.94 176 ASN A C 1
ATOM 1319 O O . ASN A 1 176 ? 4.919 -12.181 -18.230 1.00 78.94 176 ASN A O 1
ATOM 1323 N N . ILE A 1 177 ? 4.588 -12.188 -16.001 1.00 81.88 177 ILE A N 1
ATOM 1324 C CA . ILE A 1 177 ? 5.202 -10.897 -15.688 1.00 81.88 177 ILE A CA 1
ATOM 1325 C C . ILE A 1 177 ? 6.311 -11.076 -14.656 1.00 81.88 177 ILE A C 1
ATOM 1327 O O . ILE A 1 177 ? 6.281 -11.995 -13.835 1.00 81.88 177 ILE A O 1
ATOM 1331 N N . THR A 1 178 ? 7.283 -10.173 -14.670 1.00 90.00 178 THR A N 1
ATOM 1332 C CA . THR A 1 178 ? 8.251 -10.033 -13.581 1.00 90.00 178 THR A CA 1
ATOM 1333 C C . THR A 1 178 ? 7.834 -8.880 -12.685 1.00 90.00 178 THR A C 1
ATOM 1335 O O . THR A 1 178 ? 7.203 -7.929 -13.129 1.00 90.00 178 THR A O 1
ATOM 1338 N N . VAL A 1 179 ? 8.170 -8.951 -11.404 1.00 87.56 179 VAL A N 1
ATOM 1339 C CA . VAL A 1 179 ? 7.824 -7.927 -10.414 1.00 87.56 179 VAL A CA 1
ATOM 1340 C C . VAL A 1 179 ? 9.067 -7.537 -9.622 1.00 87.56 179 VAL A C 1
ATOM 1342 O O . VAL A 1 179 ? 9.971 -8.364 -9.478 1.00 87.56 179 VAL A O 1
ATOM 1345 N N . PRO A 1 180 ? 9.140 -6.320 -9.062 1.00 88.94 180 PRO A N 1
ATOM 1346 C CA . PRO A 1 180 ? 10.206 -5.976 -8.131 1.00 88.94 180 PRO A CA 1
ATOM 1347 C C . PRO A 1 180 ? 10.251 -6.974 -6.965 1.00 88.94 180 PRO A C 1
ATOM 1349 O O . PRO A 1 180 ? 9.213 -7.320 -6.396 1.00 88.94 180 PRO A O 1
ATOM 1352 N N . SER A 1 181 ? 11.443 -7.436 -6.582 1.00 87.56 181 SER A N 1
ATOM 1353 C CA . SER A 1 181 ? 11.599 -8.497 -5.569 1.00 87.56 181 SER A CA 1
ATOM 1354 C C . SER A 1 181 ? 10.914 -8.182 -4.228 1.00 87.56 181 SER A C 1
ATOM 1356 O O . SER A 1 181 ? 10.350 -9.066 -3.581 1.00 87.56 181 SER A O 1
ATOM 1358 N N . TRP A 1 182 ? 10.884 -6.903 -3.850 1.00 84.50 182 TRP A N 1
ATOM 1359 C CA . TRP A 1 182 ? 10.244 -6.392 -2.637 1.00 84.50 182 TRP A CA 1
ATOM 1360 C C . TRP A 1 182 ? 8.707 -6.366 -2.690 1.00 84.50 182 TRP A C 1
ATOM 1362 O O . TRP A 1 182 ? 8.072 -6.216 -1.649 1.00 84.50 182 TRP A O 1
ATOM 1372 N N . ILE A 1 183 ? 8.091 -6.555 -3.862 1.00 82.06 183 ILE A N 1
ATOM 1373 C CA . ILE A 1 183 ? 6.630 -6.659 -4.031 1.00 82.06 183 ILE A CA 1
ATOM 1374 C C . ILE A 1 183 ? 6.134 -8.103 -3.845 1.00 82.06 183 ILE A C 1
ATOM 1376 O O . ILE A 1 183 ? 4.972 -8.319 -3.512 1.00 82.06 183 ILE A O 1
ATOM 1380 N N . VAL A 1 184 ? 6.990 -9.120 -3.977 1.00 80.44 184 VAL A N 1
ATOM 1381 C CA . VAL A 1 184 ? 6.570 -10.534 -3.870 1.00 80.44 184 VAL A CA 1
ATOM 1382 C C . VAL A 1 184 ? 5.828 -10.873 -2.563 1.00 80.44 184 VAL A C 1
ATOM 1384 O O . VAL A 1 184 ? 4.791 -11.539 -2.643 1.00 80.44 184 VAL A O 1
ATOM 1387 N N . PRO A 1 185 ? 6.280 -10.436 -1.367 1.00 74.31 185 PRO A N 1
ATOM 1388 C CA . PRO A 1 185 ? 5.549 -10.704 -0.124 1.00 74.31 185 PRO A CA 1
ATOM 1389 C C . PRO A 1 185 ? 4.146 -10.080 -0.124 1.00 74.31 185 PRO A C 1
ATOM 1391 O O . PRO A 1 185 ? 3.194 -10.675 0.374 1.00 74.31 185 PRO A O 1
ATOM 1394 N N . VAL A 1 186 ? 4.033 -8.900 -0.734 1.00 71.81 186 VAL A N 1
ATOM 1395 C CA . VAL A 1 186 ? 2.820 -8.084 -0.828 1.00 71.81 186 VAL A CA 1
ATOM 1396 C C . VAL A 1 186 ? 1.801 -8.769 -1.757 1.00 71.81 186 VAL A C 1
ATOM 1398 O O . VAL A 1 186 ? 0.634 -8.916 -1.404 1.00 71.81 186 VAL A O 1
ATOM 1401 N N . LEU A 1 187 ? 2.238 -9.325 -2.892 1.00 72.25 187 LEU A N 1
ATOM 1402 C CA . LEU A 1 187 ? 1.345 -10.020 -3.836 1.00 72.25 187 LEU A CA 1
ATOM 1403 C C . LEU A 1 187 ? 0.612 -11.219 -3.225 1.00 72.25 187 LEU A C 1
ATOM 1405 O O . LEU A 1 187 ? -0.568 -11.417 -3.507 1.00 72.25 187 LEU A O 1
ATOM 1409 N N . LYS A 1 188 ? 1.279 -12.012 -2.373 1.00 69.06 188 LYS A N 1
ATOM 1410 C CA . LYS A 1 188 ? 0.619 -13.149 -1.700 1.00 69.06 188 LYS A CA 1
ATOM 1411 C C . LYS A 1 188 ? -0.511 -12.670 -0.799 1.00 69.06 188 LYS A C 1
ATOM 1413 O O . LYS A 1 188 ? -1.616 -13.202 -0.837 1.00 69.06 188 LYS A O 1
ATOM 1418 N N . ALA A 1 189 ? -0.241 -11.640 -0.010 1.00 68.19 189 ALA A N 1
ATOM 1419 C CA . ALA A 1 189 ? -1.206 -11.115 0.939 1.00 68.19 189 ALA A CA 1
ATOM 1420 C C . ALA A 1 189 ? -2.343 -10.322 0.262 1.00 68.19 189 ALA A C 1
ATOM 1422 O O . ALA A 1 189 ? -3.440 -10.225 0.815 1.00 68.19 189 ALA A O 1
ATOM 1423 N N . GLN A 1 190 ? -2.137 -9.816 -0.962 1.00 71.38 190 GLN A N 1
ATOM 1424 C CA . GLN A 1 190 ? -3.189 -9.181 -1.767 1.00 71.38 190 GLN A CA 1
ATOM 1425 C C . GLN A 1 190 ? -4.352 -10.144 -2.050 1.00 71.38 190 GLN A C 1
ATOM 1427 O O . GLN A 1 190 ? -5.509 -9.732 -2.026 1.00 71.38 190 GLN A O 1
ATOM 1432 N N . GLY A 1 191 ? -4.074 -11.433 -2.256 1.00 70.06 191 GLY A N 1
ATOM 1433 C CA . GLY A 1 191 ? -5.103 -12.449 -2.489 1.00 70.06 191 GLY A CA 1
ATOM 1434 C C . GLY A 1 191 ? -6.098 -12.592 -1.348 1.00 70.06 191 GLY A C 1
ATOM 1435 O O . GLY A 1 191 ? -7.317 -12.588 -1.562 1.00 70.06 191 GLY A O 1
ATOM 1436 N N . ASN A 1 192 ? -5.564 -12.673 -0.130 1.00 70.56 192 ASN A N 1
ATOM 1437 C CA . ASN A 1 192 ? -6.352 -12.775 1.094 1.00 70.56 192 ASN A CA 1
ATOM 1438 C C . ASN A 1 192 ? -7.160 -11.499 1.334 1.00 70.56 192 ASN A C 1
ATOM 1440 O O . ASN A 1 192 ? -8.325 -11.554 1.718 1.00 70.56 192 ASN A O 1
ATOM 1444 N N . ALA A 1 193 ? -6.555 -10.351 1.049 1.00 70.00 193 ALA A N 1
ATOM 1445 C CA . ALA A 1 193 ? -7.187 -9.053 1.187 1.00 70.00 193 ALA A CA 1
ATOM 1446 C C . ALA A 1 193 ? -8.383 -8.852 0.254 1.00 70.00 193 ALA A C 1
ATOM 1448 O O . ALA A 1 193 ? -9.428 -8.377 0.695 1.00 70.00 193 ALA A O 1
ATOM 1449 N N . ILE A 1 194 ? -8.259 -9.264 -1.013 1.00 73.94 194 ILE A N 1
ATOM 1450 C CA . ILE A 1 194 ? -9.369 -9.231 -1.975 1.00 73.94 194 ILE A CA 1
ATOM 1451 C C . ILE A 1 194 ? -10.545 -10.066 -1.456 1.00 73.94 194 ILE A C 1
ATOM 1453 O O . ILE A 1 194 ? -11.693 -9.624 -1.513 1.00 73.94 194 ILE A O 1
ATOM 1457 N N . ASN A 1 195 ? -10.265 -11.254 -0.913 1.00 75.75 195 ASN A N 1
ATOM 1458 C CA . ASN A 1 195 ? -11.301 -12.110 -0.343 1.00 75.75 195 ASN A CA 1
ATOM 1459 C C . ASN A 1 195 ? -11.959 -11.472 0.891 1.00 75.75 195 ASN A C 1
ATOM 1461 O O . ASN A 1 195 ? -13.183 -11.413 0.986 1.00 75.75 195 ASN A O 1
ATOM 1465 N N . ALA A 1 196 ? -11.156 -10.939 1.812 1.00 71.75 196 ALA A N 1
ATOM 1466 C CA . ALA A 1 196 ? -11.641 -10.290 3.026 1.00 71.75 196 ALA A CA 1
ATOM 1467 C C . ALA A 1 196 ? -12.529 -9.078 2.725 1.00 71.75 196 ALA A C 1
ATOM 1469 O O . ALA A 1 196 ? -13.602 -8.933 3.307 1.00 71.75 196 ALA A O 1
ATOM 1470 N N . GLN A 1 197 ? -12.121 -8.241 1.771 1.00 75.25 197 GLN A N 1
ATOM 1471 C CA . GLN A 1 197 ? -12.905 -7.090 1.337 1.00 75.25 197 GLN A CA 1
ATOM 1472 C C . GLN A 1 197 ? -14.231 -7.517 0.709 1.00 75.25 197 GLN A C 1
ATOM 1474 O O . GLN A 1 197 ? -15.267 -6.936 1.021 1.00 75.25 197 GLN A O 1
ATOM 1479 N N . ARG A 1 198 ? -14.222 -8.551 -0.140 1.00 80.94 198 ARG A N 1
ATOM 1480 C CA . ARG A 1 198 ? -15.447 -9.104 -0.730 1.00 80.94 198 ARG A CA 1
ATOM 1481 C C . ARG A 1 198 ? -16.421 -9.577 0.354 1.00 80.94 198 ARG A C 1
ATOM 1483 O O . ARG A 1 198 ? -17.611 -9.278 0.268 1.00 80.94 198 ARG A O 1
ATOM 1490 N N . LEU A 1 199 ? -15.926 -10.277 1.375 1.00 77.25 199 LEU A N 1
ATOM 1491 C CA . LEU A 1 199 ? -16.739 -10.701 2.518 1.00 77.25 199 LEU A CA 1
ATOM 1492 C C . LEU A 1 199 ? -17.276 -9.496 3.298 1.00 77.25 199 LEU A C 1
ATOM 1494 O O . LEU A 1 199 ? -18.473 -9.432 3.561 1.00 77.25 199 LEU A O 1
ATOM 1498 N N . ALA A 1 200 ? -16.431 -8.508 3.599 1.00 71.62 200 ALA A N 1
ATOM 1499 C CA . ALA A 1 200 ? -16.842 -7.291 4.297 1.00 71.62 200 ALA A CA 1
ATOM 1500 C C . ALA A 1 200 ? -17.938 -6.527 3.534 1.00 71.62 200 ALA A C 1
ATOM 1502 O O . ALA A 1 200 ? -18.920 -6.096 4.133 1.00 71.62 200 ALA A O 1
ATOM 1503 N N . TYR A 1 201 ? -17.809 -6.408 2.212 1.00 79.62 201 TYR A N 1
ATOM 1504 C CA . TYR A 1 201 ? -18.815 -5.794 1.344 1.00 79.62 201 TYR A CA 1
ATOM 1505 C C . TYR A 1 201 ? -20.130 -6.570 1.348 1.00 79.62 201 TYR A C 1
ATOM 1507 O O . TYR A 1 201 ? -21.191 -5.966 1.502 1.00 79.62 201 TYR A O 1
ATOM 1515 N N . SER A 1 202 ? -20.068 -7.901 1.278 1.00 80.56 202 SER A N 1
ATOM 1516 C CA . SER A 1 202 ? -21.259 -8.743 1.403 1.00 80.56 202 SER A CA 1
ATOM 1517 C C . SER A 1 202 ? -21.956 -8.557 2.755 1.00 80.56 202 SER A C 1
ATOM 1519 O O . SER A 1 202 ? -23.181 -8.492 2.802 1.00 80.56 202 SER A O 1
ATOM 1521 N N . LEU A 1 203 ? -21.196 -8.455 3.849 1.00 75.12 203 LEU A N 1
ATOM 1522 C CA . LEU A 1 203 ? -21.739 -8.312 5.205 1.00 75.12 203 LEU A CA 1
ATOM 1523 C C . LEU A 1 203 ? -22.468 -6.983 5.418 1.00 75.12 203 LEU A C 1
ATOM 1525 O O . LEU A 1 203 ? -23.446 -6.932 6.159 1.00 75.12 203 LEU A O 1
ATOM 1529 N N . VAL A 1 204 ? -22.014 -5.914 4.767 1.00 74.81 204 VAL A N 1
ATOM 1530 C CA . VAL A 1 204 ? -22.645 -4.586 4.861 1.00 74.81 204 VAL A CA 1
ATOM 1531 C C . VAL A 1 204 ? -23.641 -4.316 3.730 1.00 74.81 204 VAL A C 1
ATOM 1533 O O . VAL A 1 204 ? -24.052 -3.174 3.530 1.00 74.81 204 VAL A O 1
ATOM 1536 N N . GLY A 1 205 ? -24.047 -5.361 3.001 1.00 84.31 205 GLY A N 1
ATOM 1537 C CA . GLY A 1 205 ? -25.114 -5.293 2.003 1.00 84.31 205 GLY A CA 1
ATOM 1538 C C . GLY A 1 205 ? -24.737 -4.561 0.714 1.00 84.31 205 GLY A C 1
ATOM 1539 O O . GLY A 1 205 ? -25.618 -4.030 0.042 1.00 84.31 205 GLY A O 1
ATOM 1540 N N . VAL A 1 206 ? -23.449 -4.504 0.356 1.00 84.19 206 VAL A N 1
ATOM 1541 C CA . VAL A 1 206 ? -23.032 -4.012 -0.966 1.00 84.19 206 VAL A CA 1
ATOM 1542 C C . VAL A 1 206 ? -23.549 -4.971 -2.034 1.00 84.19 206 VAL A C 1
ATOM 1544 O O . VAL A 1 206 ? -23.382 -6.186 -1.924 1.00 84.19 206 VAL A O 1
ATOM 1547 N N . GLU A 1 207 ? -24.131 -4.429 -3.103 1.00 92.00 207 GLU A N 1
ATOM 1548 C CA . GLU A 1 207 ? -24.631 -5.244 -4.207 1.00 92.00 207 GLU A CA 1
ATOM 1549 C C . GLU A 1 207 ? -23.542 -6.149 -4.800 1.00 92.00 207 GLU A C 1
ATOM 1551 O O . GLU A 1 207 ? -22.377 -5.764 -4.954 1.00 92.00 207 GLU A O 1
ATOM 1556 N N . GLN A 1 208 ? -23.928 -7.367 -5.188 1.00 89.81 208 GLN A N 1
ATOM 1557 C CA . GLN A 1 208 ? -22.999 -8.350 -5.750 1.00 89.81 208 GLN A CA 1
ATOM 1558 C C . GLN A 1 208 ? -22.350 -7.854 -7.053 1.00 89.81 208 GLN A C 1
ATOM 1560 O O . GLN A 1 208 ? -21.182 -8.159 -7.311 1.00 89.81 208 GLN A O 1
ATOM 1565 N N . SER A 1 209 ? -23.083 -7.079 -7.856 1.00 91.50 209 SER A N 1
ATOM 1566 C CA . SER A 1 209 ? -22.595 -6.401 -9.065 1.00 91.50 209 SER A CA 1
ATOM 1567 C C . SER A 1 209 ? -21.441 -5.448 -8.734 1.00 91.50 209 SER A C 1
ATOM 1569 O O . SER A 1 209 ? -20.350 -5.589 -9.287 1.00 91.50 209 SER A O 1
ATOM 1571 N N . CYS A 1 210 ? -21.645 -4.556 -7.762 1.00 88.38 210 CYS A N 1
ATOM 1572 C CA . CYS A 1 210 ? -20.635 -3.611 -7.297 1.00 88.38 210 CYS A CA 1
ATOM 1573 C C . CYS A 1 210 ? -19.432 -4.314 -6.663 1.00 88.38 210 CYS A C 1
ATOM 1575 O O . CYS A 1 210 ? -18.283 -4.013 -6.987 1.00 88.38 210 CYS A O 1
ATOM 1577 N N . THR A 1 211 ? -19.683 -5.307 -5.809 1.00 86.50 211 THR A N 1
ATOM 1578 C CA . THR A 1 211 ? -18.623 -6.103 -5.184 1.00 86.50 211 THR A CA 1
ATOM 1579 C C . THR A 1 211 ? -17.754 -6.777 -6.243 1.00 86.50 211 THR A C 1
ATOM 1581 O O . THR A 1 211 ? -16.531 -6.713 -6.168 1.00 86.50 211 THR A O 1
ATOM 1584 N N . SER A 1 212 ? -18.365 -7.367 -7.274 1.00 87.81 212 SER A N 1
ATOM 1585 C CA . SER A 1 212 ? -17.633 -8.019 -8.369 1.00 87.81 212 SER A CA 1
ATOM 1586 C C . SER A 1 212 ? -16.855 -7.011 -9.217 1.00 87.81 212 SER A C 1
ATOM 1588 O O . SER A 1 212 ? -15.729 -7.298 -9.620 1.00 87.81 212 SER A O 1
ATOM 1590 N N . GLN A 1 213 ? -17.411 -5.819 -9.450 1.00 85.00 213 GLN A N 1
ATOM 1591 C CA . GLN A 1 213 ? -16.712 -4.727 -10.125 1.00 85.00 213 GLN A CA 1
ATOM 1592 C C . GLN A 1 213 ? -15.458 -4.299 -9.348 1.00 85.00 213 GLN A C 1
ATOM 1594 O O . GLN A 1 213 ? -14.380 -4.212 -9.937 1.00 85.00 213 GLN A O 1
ATOM 1599 N N . TRP A 1 214 ? -15.565 -4.127 -8.029 1.00 78.94 214 TRP A N 1
ATOM 1600 C CA . TRP A 1 214 ? -14.425 -3.810 -7.167 1.00 78.94 214 TRP A CA 1
ATOM 1601 C C . TRP A 1 214 ? -13.399 -4.940 -7.095 1.00 78.94 214 TRP A C 1
ATOM 1603 O O . TRP A 1 214 ? -12.201 -4.702 -7.212 1.00 78.94 214 TRP A O 1
ATOM 1613 N N . THR A 1 215 ? -13.840 -6.187 -6.948 1.00 81.00 215 THR A N 1
ATOM 1614 C CA . THR A 1 215 ? -12.940 -7.345 -6.963 1.00 81.00 215 THR A CA 1
ATOM 1615 C C . THR A 1 215 ? -12.164 -7.417 -8.277 1.00 81.00 215 THR A C 1
ATOM 1617 O O . THR A 1 215 ? -10.942 -7.551 -8.254 1.00 81.00 215 THR A O 1
ATOM 1620 N N . ASN A 1 216 ? -12.840 -7.234 -9.414 1.00 79.38 216 ASN A N 1
ATOM 1621 C CA . ASN A 1 216 ? -12.184 -7.178 -10.716 1.00 79.38 216 ASN A CA 1
ATOM 1622 C C . ASN A 1 216 ? -11.178 -6.030 -10.783 1.00 79.38 216 ASN A C 1
ATOM 1624 O O . ASN A 1 216 ? -10.053 -6.261 -11.230 1.00 79.38 216 ASN A O 1
ATOM 1628 N N . PHE A 1 217 ? -11.556 -4.840 -10.294 1.00 76.38 217 PHE A N 1
ATOM 1629 C CA . PHE A 1 217 ? -10.676 -3.676 -10.181 1.00 76.38 217 PHE A CA 1
ATOM 1630 C C . PHE A 1 217 ? -9.341 -4.025 -9.507 1.00 76.38 217 PHE A C 1
ATOM 1632 O O . PHE A 1 217 ? -8.255 -3.785 -10.043 1.00 76.38 217 PHE A O 1
ATOM 1639 N N . LEU A 1 218 ? -9.426 -4.697 -8.365 1.00 75.38 218 LEU A N 1
ATOM 1640 C CA . LEU A 1 218 ? -8.281 -5.051 -7.531 1.00 75.38 218 LEU A CA 1
ATOM 1641 C C . LEU A 1 218 ? -7.448 -6.194 -8.109 1.00 75.38 218 LEU A C 1
ATOM 1643 O O . LEU A 1 218 ? -6.222 -6.134 -8.056 1.00 75.38 218 LEU A O 1
ATOM 1647 N N . CYS A 1 219 ? -8.095 -7.198 -8.703 1.00 75.81 219 CYS A N 1
ATOM 1648 C CA . CYS A 1 219 ? -7.423 -8.340 -9.322 1.00 75.81 219 CYS A CA 1
ATOM 1649 C C . CYS A 1 219 ? -6.519 -7.948 -10.496 1.00 75.81 219 CYS A C 1
ATOM 1651 O O . CYS A 1 219 ? -5.543 -8.642 -10.771 1.00 75.81 219 CYS A O 1
ATOM 1653 N N . ARG A 1 220 ? -6.843 -6.865 -11.214 1.00 71.88 220 ARG A N 1
ATOM 1654 C CA . ARG A 1 220 ? -6.042 -6.409 -12.363 1.00 71.88 220 ARG A CA 1
ATOM 1655 C C . ARG A 1 220 ? -5.041 -5.323 -12.000 1.00 71.88 220 ARG A C 1
ATOM 1657 O O . ARG A 1 220 ? -4.214 -4.989 -12.840 1.00 71.88 220 ARG A O 1
ATOM 1664 N N . SER A 1 221 ? -5.099 -4.779 -10.783 1.00 70.25 221 SER A N 1
ATOM 1665 C CA . SER A 1 221 ? -4.075 -3.852 -10.312 1.00 70.25 221 SER A CA 1
ATOM 1666 C C . SER A 1 221 ? -2.816 -4.634 -9.954 1.00 70.25 221 SER A C 1
ATOM 1668 O O . SER A 1 221 ? -2.631 -5.125 -8.837 1.00 70.25 221 SER A O 1
ATOM 1670 N N . LEU A 1 222 ? -1.975 -4.786 -10.968 1.00 72.75 222 LEU A N 1
ATOM 1671 C CA . LEU A 1 222 ? -0.710 -5.490 -10.903 1.00 72.75 222 LEU A CA 1
ATOM 1672 C C . LEU A 1 222 ? 0.419 -4.512 -11.126 1.00 72.75 222 LEU A C 1
ATOM 1674 O O . LEU A 1 222 ? 0.358 -3.681 -12.029 1.00 72.75 222 LEU A O 1
ATOM 1678 N N . VAL A 1 223 ? 1.452 -4.659 -10.309 1.00 78.75 223 VAL A N 1
ATOM 1679 C CA . VAL A 1 223 ? 2.732 -4.005 -10.536 1.00 78.75 223 VAL A CA 1
ATOM 1680 C C . VAL A 1 223 ? 3.649 -5.019 -11.187 1.00 78.75 223 VAL A C 1
ATOM 1682 O O . VAL A 1 223 ? 3.732 -6.157 -10.730 1.00 78.75 223 VAL A O 1
ATOM 1685 N N . SER A 1 224 ? 4.329 -4.591 -12.236 1.00 84.06 224 SER A N 1
ATOM 1686 C CA . SER A 1 224 ? 5.298 -5.363 -12.995 1.00 84.06 224 SER A CA 1
ATOM 1687 C C . SER A 1 224 ? 6.563 -4.538 -13.177 1.00 84.06 224 SER A C 1
ATOM 1689 O O . SER A 1 224 ? 6.565 -3.319 -13.002 1.00 84.06 224 SER A O 1
ATOM 1691 N N . CYS A 1 225 ? 7.641 -5.200 -13.558 1.00 87.69 225 CYS A N 1
ATOM 1692 C CA . CYS A 1 225 ? 8.736 -4.527 -14.225 1.00 87.69 225 CYS A CA 1
ATOM 1693 C C . CYS A 1 225 ? 8.422 -4.348 -15.716 1.00 87.69 225 CYS A C 1
ATOM 1695 O O . CYS A 1 225 ? 7.670 -5.140 -16.294 1.00 87.69 225 CYS A O 1
ATOM 1697 N N . ASN A 1 226 ? 8.991 -3.311 -16.328 1.00 87.12 226 ASN A N 1
ATOM 1698 C CA . ASN A 1 226 ? 9.004 -3.159 -17.783 1.00 87.12 226 ASN A CA 1
ATOM 1699 C C . ASN A 1 226 ? 9.898 -4.218 -18.455 1.00 87.12 226 ASN A C 1
ATOM 1701 O O . ASN A 1 226 ? 10.591 -4.988 -17.787 1.00 87.12 226 ASN A O 1
ATOM 1705 N N . HIS A 1 227 ? 9.909 -4.224 -19.792 1.00 87.38 227 HIS A N 1
ATOM 1706 C CA . HIS A 1 227 ? 10.720 -5.149 -20.587 1.00 87.38 227 HIS A CA 1
ATOM 1707 C C 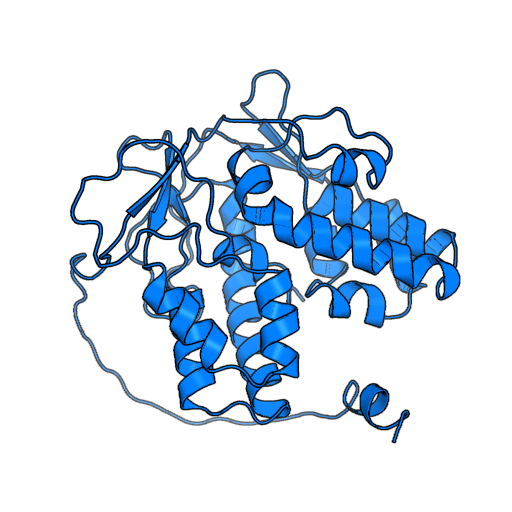. HIS A 1 227 ? 12.216 -5.098 -20.226 1.00 87.38 227 HIS A C 1
ATOM 1709 O O . HIS A 1 227 ? 12.833 -6.144 -20.040 1.00 87.38 227 HIS A O 1
ATOM 1715 N N . ASP A 1 228 ? 12.760 -3.893 -20.024 1.00 89.06 228 ASP A N 1
ATOM 1716 C CA . ASP A 1 228 ? 14.173 -3.677 -19.675 1.00 89.06 228 ASP A CA 1
ATOM 1717 C C . ASP A 1 228 ? 14.499 -3.963 -18.197 1.00 89.06 228 ASP A C 1
ATOM 1719 O O . ASP A 1 228 ? 15.637 -3.785 -17.765 1.00 89.06 228 ASP A O 1
ATOM 1723 N N . GLN A 1 229 ? 13.508 -4.375 -17.397 1.00 90.25 229 GLN A N 1
ATOM 1724 C CA . GLN A 1 229 ? 13.647 -4.710 -15.975 1.00 90.25 229 GLN A CA 1
ATOM 1725 C C . GLN A 1 229 ? 14.279 -3.606 -15.114 1.00 90.25 229 GLN A C 1
ATOM 1727 O O . GLN A 1 229 ? 14.945 -3.883 -14.118 1.00 90.25 229 GLN A O 1
ATOM 1732 N N . ASN A 1 230 ? 14.074 -2.345 -15.483 1.00 89.38 230 ASN A N 1
ATOM 1733 C CA . ASN A 1 230 ? 14.655 -1.185 -14.805 1.00 89.38 230 ASN A CA 1
ATOM 1734 C C . ASN A 1 230 ? 13.601 -0.176 -14.325 1.00 89.38 230 ASN A C 1
ATOM 1736 O O . ASN A 1 230 ? 13.931 0.755 -13.583 1.00 89.38 230 ASN A O 1
ATOM 1740 N N . ARG A 1 231 ? 12.332 -0.364 -14.703 1.00 89.25 231 ARG A N 1
ATOM 1741 C CA . ARG A 1 231 ? 11.208 0.512 -14.351 1.00 89.25 231 ARG A CA 1
ATOM 1742 C C . ARG A 1 231 ? 10.033 -0.277 -13.808 1.00 89.25 231 ARG A C 1
ATOM 1744 O O . ARG A 1 231 ? 9.846 -1.447 -14.135 1.00 89.25 231 ARG A O 1
ATOM 1751 N N . ILE A 1 232 ? 9.243 0.397 -12.984 1.00 86.81 232 ILE A N 1
ATOM 1752 C CA . ILE A 1 232 ? 8.021 -0.129 -12.390 1.00 86.81 232 ILE A CA 1
ATOM 1753 C C . ILE A 1 232 ? 6.853 0.322 -13.254 1.00 86.81 232 ILE A C 1
ATOM 1755 O O . ILE A 1 232 ? 6.660 1.517 -13.452 1.00 86.81 232 ILE A O 1
ATOM 1759 N N . ILE A 1 233 ? 6.046 -0.622 -13.720 1.00 81.94 233 ILE A N 1
ATOM 1760 C CA . ILE A 1 233 ? 4.834 -0.345 -14.487 1.00 81.94 233 ILE A CA 1
ATOM 1761 C C . ILE A 1 233 ? 3.624 -0.985 -13.814 1.00 81.94 233 ILE A C 1
ATOM 1763 O O . ILE A 1 233 ? 3.744 -1.976 -13.094 1.00 81.94 233 ILE A O 1
ATOM 1767 N N . SER A 1 234 ? 2.443 -0.427 -14.040 1.00 76.44 234 SER A N 1
ATOM 1768 C CA . SER A 1 234 ? 1.189 -1.097 -13.705 1.00 76.44 234 SER A CA 1
ATOM 1769 C C . SER A 1 234 ? 0.265 -1.138 -14.893 1.00 76.44 234 SER A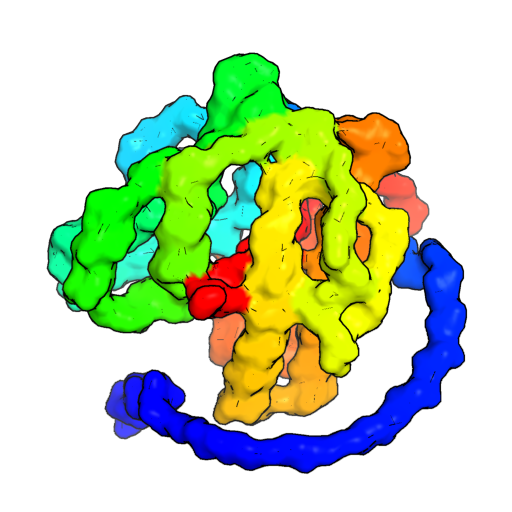 C 1
ATOM 1771 O O . SER A 1 234 ? 0.280 -0.241 -15.734 1.00 76.44 234 SER A O 1
ATOM 1773 N N . PHE A 1 235 ? -0.619 -2.120 -14.888 1.00 69.12 235 PHE A N 1
ATOM 1774 C CA . PHE A 1 235 ? -1.629 -2.260 -15.916 1.00 69.12 235 PHE A CA 1
ATOM 1775 C C . PHE A 1 235 ? -3.026 -2.075 -15.329 1.00 69.12 235 PHE A C 1
ATOM 1777 O O . PHE A 1 235 ? -3.266 -2.384 -14.161 1.00 69.12 235 PHE A O 1
ATOM 1784 N N . GLY A 1 236 ? -3.976 -1.654 -16.162 1.00 64.88 236 GLY A N 1
ATOM 1785 C CA . GLY A 1 236 ? -5.315 -2.233 -16.054 1.00 64.88 236 GLY A CA 1
ATOM 1786 C C . GLY A 1 236 ? -6.514 -1.301 -16.112 1.00 64.88 236 GLY A C 1
ATOM 1787 O O . GLY A 1 236 ? -7.593 -1.827 -16.379 1.00 64.88 236 GLY A O 1
ATOM 1788 N N . TRP A 1 237 ? -6.385 0.017 -15.910 1.00 70.12 237 TRP A N 1
ATOM 1789 C CA . TRP A 1 237 ? -7.578 0.857 -15.725 1.00 70.12 237 TRP A CA 1
ATOM 1790 C C . TRP A 1 237 ? -7.463 2.278 -16.258 1.00 70.12 237 TRP A C 1
ATOM 1792 O O . TRP A 1 237 ? -6.394 2.880 -16.280 1.00 70.12 237 TRP A O 1
ATOM 1802 N N . SER A 1 238 ? -8.623 2.807 -16.624 1.00 76.94 238 SER A N 1
ATOM 1803 C CA . SER A 1 238 ? -8.860 4.225 -16.872 1.00 76.94 238 SER A CA 1
ATOM 1804 C C . SER A 1 238 ? -9.468 4.926 -15.655 1.00 76.94 238 SER A C 1
ATOM 1806 O O . SER A 1 238 ? -10.045 4.289 -14.761 1.00 76.94 238 SER A O 1
ATOM 1808 N N . LYS A 1 239 ? -9.413 6.260 -15.655 1.00 80.88 239 LYS A N 1
ATOM 1809 C CA . LYS A 1 239 ? -10.066 7.116 -14.655 1.00 80.88 239 LYS A CA 1
ATOM 1810 C C . LYS A 1 239 ? -11.554 6.812 -14.535 1.00 80.88 239 LYS A C 1
ATOM 1812 O O . LYS A 1 239 ? -12.093 6.778 -13.426 1.00 80.88 239 LYS A O 1
ATOM 1817 N N . GLU A 1 240 ? -12.222 6.545 -15.651 1.00 84.69 240 GLU A N 1
ATOM 1818 C CA . GLU A 1 240 ? -13.657 6.271 -15.699 1.00 84.69 240 GLU A CA 1
ATOM 1819 C C . GLU A 1 240 ? -14.000 4.925 -15.056 1.00 84.69 240 GLU A C 1
ATOM 1821 O O . GLU A 1 240 ? -14.994 4.824 -14.338 1.00 84.69 240 GLU A O 1
ATOM 1826 N N . GLU A 1 241 ? -13.175 3.898 -15.267 1.00 81.06 241 GLU A N 1
ATOM 1827 C CA . GLU A 1 241 ? -13.387 2.575 -14.665 1.00 81.06 241 GLU A CA 1
ATOM 1828 C C . GLU A 1 241 ? -13.164 2.596 -13.157 1.00 81.06 241 GLU A C 1
ATOM 1830 O O . GLU A 1 241 ? -13.960 2.028 -12.404 1.00 81.06 241 GLU A O 1
ATOM 1835 N N . CYS A 1 242 ? -12.138 3.317 -12.709 1.00 81.06 242 CYS A N 1
ATOM 1836 C CA . CYS A 1 242 ? -11.947 3.593 -11.296 1.00 81.06 242 CYS A CA 1
ATOM 1837 C C . CYS A 1 242 ? -13.154 4.331 -10.698 1.00 81.06 242 CYS A C 1
ATOM 1839 O O . CYS A 1 242 ? -13.753 3.883 -9.718 1.00 81.06 242 CYS A O 1
ATOM 1841 N N . THR A 1 243 ? -13.556 5.440 -11.326 1.00 86.69 243 THR A N 1
ATOM 1842 C CA . THR A 1 243 ? -14.636 6.302 -10.824 1.00 86.69 243 THR A CA 1
ATOM 1843 C C . THR A 1 243 ? -15.961 5.549 -10.771 1.00 86.69 243 THR A C 1
ATOM 1845 O O . THR A 1 243 ? -16.728 5.697 -9.822 1.00 86.69 243 THR A O 1
ATOM 1848 N N . SER A 1 244 ? -16.234 4.719 -11.778 1.00 87.56 244 SER A N 1
ATOM 1849 C CA . SER A 1 244 ? -17.411 3.853 -11.809 1.00 87.56 244 SER A CA 1
ATOM 1850 C C . SER A 1 244 ? -17.402 2.847 -10.656 1.00 87.56 244 SER A C 1
ATOM 1852 O O . SER A 1 244 ? -18.429 2.676 -10.002 1.00 87.56 244 SER A O 1
ATOM 1854 N N . SER A 1 245 ? -16.244 2.253 -10.354 1.00 83.19 245 SER A N 1
ATOM 1855 C CA . SER A 1 245 ? -16.104 1.283 -9.260 1.00 83.19 245 SER A CA 1
ATOM 1856 C C . SER A 1 245 ? -16.301 1.943 -7.891 1.00 83.19 245 SER A C 1
ATOM 1858 O O . SER A 1 245 ? -16.983 1.394 -7.034 1.00 83.19 245 SER A O 1
ATOM 1860 N N . LEU A 1 246 ? -15.805 3.166 -7.682 1.00 82.75 246 LEU A N 1
ATOM 1861 C CA . LEU A 1 246 ? -16.098 3.924 -6.456 1.00 82.75 246 LEU A CA 1
ATOM 1862 C C . LEU A 1 246 ? -17.579 4.291 -6.333 1.00 82.75 246 LEU A C 1
ATOM 1864 O O . LEU A 1 246 ? -18.157 4.173 -5.255 1.00 82.75 246 LEU A O 1
ATOM 1868 N N . LYS A 1 247 ? -18.208 4.725 -7.431 1.00 88.50 247 LYS A N 1
ATOM 1869 C CA . LYS A 1 247 ? -19.613 5.158 -7.435 1.00 88.50 247 LYS A CA 1
ATOM 1870 C C . LYS A 1 247 ? -20.599 4.043 -7.103 1.00 88.50 247 LYS A C 1
ATOM 1872 O O . LYS A 1 247 ? -21.688 4.365 -6.642 1.00 88.50 247 LYS A O 1
ATOM 1877 N N . CYS A 1 248 ? -20.242 2.781 -7.333 1.00 88.25 248 CYS A N 1
ATOM 1878 C CA . CYS A 1 248 ? -21.124 1.665 -7.009 1.00 88.25 248 CYS A CA 1
ATOM 1879 C C . CYS A 1 248 ? -21.205 1.393 -5.495 1.00 88.25 248 CYS A C 1
ATOM 1881 O O . CYS A 1 248 ? -22.146 0.742 -5.042 1.00 88.25 248 CYS A O 1
ATOM 1883 N N . LEU A 1 249 ? -20.234 1.874 -4.703 1.00 81.56 249 LEU A N 1
ATOM 1884 C CA . LEU A 1 249 ? -20.213 1.650 -3.261 1.00 81.56 249 LEU A CA 1
ATOM 1885 C C . LEU A 1 249 ? -21.302 2.470 -2.546 1.00 81.56 249 LEU A C 1
ATOM 1887 O O . LEU A 1 249 ? -21.525 3.635 -2.889 1.00 81.56 249 LEU A O 1
ATOM 1891 N N . PRO A 1 250 ? -21.914 1.925 -1.477 1.00 82.00 250 PRO A N 1
ATOM 1892 C CA . PRO A 1 250 ? -22.757 2.696 -0.569 1.00 82.00 250 PRO A CA 1
ATOM 1893 C C . PRO A 1 250 ? -22.009 3.907 -0.001 1.00 82.00 250 PRO A C 1
ATOM 1895 O O . PRO A 1 250 ? -20.811 3.819 0.265 1.00 82.00 250 PRO A O 1
ATOM 1898 N N . ALA A 1 251 ? -22.717 5.012 0.260 1.00 79.88 251 ALA A N 1
ATOM 1899 C CA . ALA A 1 251 ? -22.121 6.299 0.647 1.00 79.88 251 ALA A CA 1
ATOM 1900 C C . ALA A 1 251 ? -21.081 6.200 1.781 1.00 79.88 251 ALA A C 1
ATOM 1902 O O . ALA A 1 251 ? -20.001 6.775 1.676 1.00 79.88 251 ALA A O 1
ATOM 1903 N N . ILE A 1 252 ? -21.374 5.412 2.822 1.00 72.12 252 ILE A N 1
ATOM 1904 C CA . ILE A 1 252 ? -20.484 5.211 3.978 1.00 72.12 252 ILE A CA 1
ATOM 1905 C C . ILE A 1 252 ? -19.132 4.617 3.553 1.00 72.12 252 ILE A C 1
ATOM 1907 O O . ILE A 1 252 ? -18.083 5.067 4.009 1.00 72.12 252 ILE A O 1
ATOM 1911 N N . LEU A 1 253 ? -19.148 3.621 2.665 1.00 72.56 253 LEU A N 1
ATOM 1912 C CA . LEU A 1 253 ? -17.931 2.998 2.149 1.00 72.56 253 LEU A CA 1
ATOM 1913 C C . LEU A 1 253 ? -17.268 3.861 1.082 1.00 72.56 253 LEU A C 1
ATOM 1915 O O . LEU A 1 253 ? -16.043 3.946 1.042 1.00 72.56 253 LEU A O 1
ATOM 1919 N N . LYS A 1 254 ? -18.068 4.508 0.234 1.00 76.62 254 LYS A N 1
ATOM 1920 C CA . LYS A 1 254 ? -17.593 5.363 -0.846 1.00 76.62 254 LYS A CA 1
ATOM 1921 C C . LYS A 1 254 ? -16.722 6.493 -0.310 1.00 76.62 254 LYS A C 1
ATOM 1923 O O . LYS A 1 254 ? -15.590 6.595 -0.758 1.00 76.62 254 LYS A O 1
ATOM 1928 N N . THR A 1 255 ? -17.190 7.266 0.673 1.00 70.00 255 THR A N 1
ATOM 1929 C CA . THR A 1 255 ? -16.414 8.381 1.246 1.00 70.00 255 THR A CA 1
ATOM 1930 C C . THR A 1 255 ? -15.084 7.897 1.820 1.00 70.00 255 THR A C 1
ATOM 1932 O O . THR A 1 255 ? -14.031 8.403 1.452 1.00 70.00 255 THR A O 1
ATOM 1935 N N . SER A 1 256 ? -15.105 6.839 2.638 1.00 67.56 256 SER A N 1
ATOM 1936 C CA . SER A 1 256 ? -13.874 6.278 3.209 1.00 67.56 256 SER A CA 1
ATOM 1937 C C . SER A 1 256 ? -12.915 5.730 2.144 1.00 67.56 256 SER A C 1
ATOM 1939 O O . SER A 1 256 ? -11.697 5.819 2.306 1.00 67.56 256 SER A O 1
ATOM 1941 N N . THR A 1 257 ? -13.443 5.172 1.051 1.00 71.44 257 THR A N 1
ATOM 1942 C CA . THR A 1 257 ? -12.628 4.656 -0.057 1.00 71.44 257 THR A CA 1
ATOM 1943 C C . THR A 1 257 ? -12.091 5.799 -0.924 1.00 71.44 257 THR A C 1
ATOM 1945 O O . THR A 1 257 ? -10.930 5.758 -1.306 1.00 71.44 257 THR A O 1
ATOM 1948 N N . GLU A 1 258 ? -12.874 6.850 -1.180 1.00 72.19 258 GLU A N 1
ATOM 1949 C CA . GLU A 1 258 ? -12.453 8.078 -1.874 1.00 72.19 258 GLU A CA 1
ATOM 1950 C C . GLU A 1 258 ? -11.378 8.845 -1.096 1.00 72.19 258 GLU A C 1
ATOM 1952 O O . GLU A 1 258 ? -10.512 9.460 -1.712 1.00 72.19 258 GLU A O 1
ATOM 1957 N N . ASP A 1 259 ? -11.363 8.774 0.234 1.00 66.88 259 ASP A N 1
ATOM 1958 C CA . ASP A 1 259 ? -10.294 9.365 1.050 1.00 66.88 259 ASP A CA 1
ATOM 1959 C C . ASP A 1 259 ? -8.978 8.582 0.954 1.00 66.88 259 ASP A C 1
ATOM 1961 O O . ASP A 1 259 ? -7.901 9.141 1.156 1.00 66.88 259 ASP A O 1
ATOM 1965 N N . GLN A 1 260 ? -9.042 7.298 0.600 1.00 64.12 260 GLN A N 1
ATOM 1966 C CA . GLN A 1 260 ? -7.879 6.410 0.498 1.00 64.12 260 GLN A CA 1
ATOM 1967 C C . GLN A 1 260 ? -7.410 6.194 -0.945 1.00 64.12 260 GLN A C 1
ATOM 1969 O O . GLN A 1 260 ? -6.245 5.869 -1.171 1.00 64.12 260 GLN A O 1
ATOM 1974 N N . PHE A 1 261 ? -8.303 6.388 -1.913 1.00 69.19 261 PHE A N 1
ATOM 1975 C CA . PHE A 1 261 ? -8.106 6.077 -3.320 1.00 69.19 261 PHE A CA 1
ATOM 1976 C C . PHE A 1 261 ? -8.306 7.332 -4.178 1.00 69.19 261 PHE A C 1
ATOM 1978 O O . PHE A 1 261 ? -9.201 8.137 -3.932 1.00 69.19 261 PHE A O 1
ATOM 1985 N N . ASP A 1 262 ? -7.467 7.540 -5.186 1.00 71.62 262 ASP A N 1
ATOM 1986 C CA . ASP A 1 262 ? -7.629 8.633 -6.148 1.00 71.62 262 ASP A CA 1
ATOM 1987 C C . ASP A 1 262 ? -7.845 8.034 -7.537 1.00 71.62 262 ASP A C 1
ATOM 1989 O O . ASP A 1 262 ? -7.087 7.166 -7.946 1.00 71.62 262 ASP A O 1
ATOM 1993 N N . CYS A 1 263 ? -8.887 8.446 -8.260 1.00 76.06 263 CYS A N 1
ATOM 1994 C CA . CYS A 1 263 ? -9.095 8.001 -9.641 1.00 76.06 263 CYS A CA 1
ATOM 1995 C C . CYS A 1 263 ? -8.409 8.898 -10.672 1.00 76.06 263 CYS A C 1
ATOM 1997 O O . CYS A 1 263 ? -8.281 8.496 -11.826 1.00 76.06 263 CYS A O 1
ATOM 1999 N N . ASN A 1 264 ? -7.981 10.106 -10.297 1.00 75.25 264 ASN A N 1
ATOM 2000 C CA . ASN A 1 264 ? -7.398 11.071 -11.236 1.00 75.25 264 ASN A CA 1
ATOM 2001 C C . ASN A 1 264 ? -6.003 10.679 -11.730 1.00 75.25 264 ASN A C 1
ATOM 2003 O O . ASN A 1 264 ? -5.520 11.234 -12.705 1.00 75.25 264 ASN A O 1
ATOM 2007 N N . ILE A 1 265 ? -5.387 9.713 -11.061 1.00 67.88 265 ILE A N 1
ATOM 2008 C CA . ILE A 1 265 ? -4.085 9.126 -11.380 1.00 67.88 265 ILE A CA 1
ATOM 2009 C C . ILE A 1 265 ? -4.116 8.176 -12.588 1.00 67.88 265 ILE A C 1
ATOM 2011 O O . ILE A 1 265 ? -3.064 7.818 -13.106 1.00 67.88 265 ILE A O 1
ATOM 2015 N N . PHE A 1 266 ? -5.299 7.722 -13.013 1.00 71.19 266 PHE A N 1
ATOM 2016 C CA . PHE A 1 266 ? -5.448 6.856 -14.181 1.00 71.19 266 PHE A CA 1
ATOM 2017 C C . PHE A 1 266 ? -5.648 7.703 -15.444 1.00 71.19 266 PHE A C 1
ATOM 2019 O O . PHE A 1 266 ? -6.303 8.745 -15.370 1.00 71.19 266 PHE A O 1
ATOM 2026 N N . PRO A 1 267 ? -5.172 7.247 -16.616 1.00 70.38 267 PRO A N 1
ATOM 2027 C CA . PRO A 1 267 ? -5.468 7.921 -17.877 1.00 70.38 267 PRO A CA 1
ATOM 2028 C C . PRO A 1 267 ? -6.978 7.926 -18.151 1.00 70.38 267 PRO A C 1
ATOM 2030 O O . PRO A 1 267 ? -7.682 6.965 -17.821 1.00 70.38 267 PRO A O 1
ATOM 2033 N N . SER A 1 268 ? -7.496 8.994 -18.759 1.00 73.50 268 SER A N 1
ATOM 2034 C CA . SER A 1 268 ? -8.886 9.010 -19.220 1.00 73.50 268 SER A CA 1
ATOM 2035 C C . SER A 1 268 ? -9.042 8.188 -20.501 1.00 73.50 268 SER A C 1
ATOM 2037 O O . SER A 1 268 ? -8.146 8.140 -21.343 1.00 73.50 268 SER A O 1
ATOM 2039 N N . LYS A 1 269 ? -10.211 7.567 -20.693 1.00 70.44 269 LYS A N 1
ATOM 2040 C CA . LYS A 1 269 ? -10.578 6.906 -21.957 1.00 70.44 269 LYS A CA 1
ATOM 2041 C C . LYS A 1 269 ? -10.562 7.854 -23.164 1.00 70.44 269 LYS A C 1
ATOM 2043 O O . LYS A 1 269 ? -10.425 7.354 -24.279 1.00 70.44 269 LYS A O 1
ATOM 2048 N N . SER A 1 270 ? -10.743 9.163 -22.962 1.00 62.38 270 SER A N 1
ATOM 2049 C CA . SER A 1 270 ? -10.777 10.171 -24.033 1.00 62.38 270 SER A CA 1
ATOM 2050 C C . SER A 1 270 ? -9.407 10.725 -24.419 1.00 62.38 270 SER A C 1
ATOM 2052 O O . SER A 1 270 ? -9.287 11.334 -25.479 1.00 62.38 270 SER A O 1
ATOM 2054 N N . ASP A 1 271 ? -8.379 10.500 -23.602 1.00 56.41 271 ASP A N 1
ATOM 2055 C CA . ASP A 1 271 ? -7.030 10.980 -23.884 1.00 56.41 271 ASP A CA 1
ATOM 2056 C C . ASP A 1 271 ? -6.320 9.953 -24.777 1.00 56.41 271 ASP A C 1
ATOM 2058 O O . ASP A 1 271 ? -5.629 9.049 -24.315 1.00 56.41 271 ASP A O 1
ATOM 2062 N N . SER A 1 272 ? -6.518 10.063 -26.093 1.00 41.97 272 SER A N 1
ATOM 2063 C CA . SER A 1 272 ? -5.837 9.236 -27.101 1.00 41.97 272 SER A CA 1
ATOM 2064 C C . SER A 1 272 ? -4.391 9.675 -27.385 1.00 41.97 272 SER A C 1
ATOM 2066 O O . SER A 1 272 ? -3.835 9.322 -28.424 1.00 41.97 272 SER A O 1
ATOM 2068 N N . ALA A 1 273 ? -3.770 10.458 -26.502 1.00 38.75 273 ALA A N 1
ATOM 2069 C CA . ALA A 1 273 ? -2.386 10.891 -26.642 1.00 38.75 273 ALA A CA 1
ATOM 2070 C C . ALA A 1 273 ? -1.478 10.007 -25.782 1.00 38.75 273 ALA A C 1
ATOM 2072 O O . ALA A 1 273 ? -1.748 9.780 -24.605 1.00 38.75 273 ALA A O 1
ATOM 2073 N N . GLY A 1 274 ? -0.420 9.488 -26.410 1.00 37.19 274 GLY A N 1
ATOM 2074 C CA . GLY A 1 274 ? 0.545 8.580 -25.807 1.00 37.19 274 GLY A CA 1
ATOM 2075 C C . GLY A 1 274 ? 1.008 9.024 -24.423 1.00 37.19 274 GLY A C 1
ATOM 2076 O O . GLY A 1 274 ? 1.238 10.205 -24.171 1.00 37.19 274 GLY A O 1
ATOM 2077 N N . LEU A 1 275 ? 1.149 8.026 -23.552 1.00 41.31 275 LEU A N 1
ATOM 2078 C CA . LEU A 1 275 ? 1.764 8.111 -22.237 1.00 41.31 275 LEU A CA 1
ATOM 2079 C C . LEU A 1 275 ? 3.070 8.908 -22.292 1.00 41.31 275 LEU A C 1
ATOM 2081 O O . LEU A 1 275 ? 4.122 8.390 -22.654 1.00 41.31 275 LEU A O 1
ATOM 2085 N N . SER A 1 276 ? 2.988 10.182 -21.927 1.00 31.25 276 SER A N 1
ATOM 2086 C CA . SER A 1 276 ? 4.128 11.076 -21.823 1.00 31.25 276 SER A CA 1
ATOM 2087 C C . SER A 1 276 ? 3.942 11.966 -20.604 1.00 31.25 276 SER A C 1
ATOM 2089 O O . SER A 1 276 ? 3.083 12.841 -20.580 1.00 31.25 276 SER A O 1
ATOM 2091 N N . SER A 1 277 ? 4.767 11.661 -19.601 1.00 34.97 277 SER A N 1
ATOM 2092 C CA . SER A 1 277 ? 5.248 12.496 -18.498 1.00 34.97 277 SER A CA 1
ATOM 2093 C C . SER A 1 277 ? 4.237 13.370 -17.741 1.00 34.97 277 SER A C 1
ATOM 2095 O O . SER A 1 277 ? 3.743 14.360 -18.267 1.00 34.97 277 SER A O 1
ATOM 2097 N N . HIS A 1 278 ? 4.120 13.074 -16.439 1.00 29.78 278 HIS A N 1
ATOM 2098 C CA . HIS A 1 278 ? 3.759 13.979 -15.332 1.00 29.78 278 HIS A CA 1
ATOM 2099 C C . HIS A 1 278 ? 2.455 13.737 -14.569 1.00 29.78 278 HIS A C 1
ATOM 2101 O O . HIS A 1 278 ? 1.907 14.707 -14.078 1.00 29.78 278 HIS A O 1
ATOM 2107 N N . PHE A 1 279 ? 2.015 12.500 -14.310 1.00 28.97 279 PHE A N 1
ATOM 2108 C CA . PHE A 1 279 ? 1.077 12.277 -13.194 1.00 28.97 279 PHE A CA 1
ATOM 2109 C C . PHE A 1 279 ? 1.360 10.954 -12.469 1.00 28.97 279 PHE A C 1
ATOM 2111 O O . PHE A 1 279 ? 1.233 9.873 -13.027 1.00 28.97 279 PHE A O 1
ATOM 2118 N N . SER A 1 280 ? 1.795 11.075 -11.219 1.00 30.80 280 SER A N 1
ATOM 2119 C CA . SER A 1 280 ? 1.997 10.025 -10.215 1.00 30.80 280 SER A CA 1
ATOM 2120 C C . SER A 1 280 ? 0.654 9.607 -9.573 1.00 30.80 280 SER A C 1
ATOM 2122 O O . SER A 1 280 ? -0.167 10.492 -9.365 1.00 30.80 280 SER A O 1
ATOM 2124 N N . LEU A 1 281 ? 0.316 8.392 -9.110 1.00 36.03 281 LEU A N 1
ATOM 2125 C CA . LEU A 1 281 ? 0.866 7.023 -9.082 1.00 36.03 281 LEU A CA 1
ATOM 2126 C C . LEU A 1 281 ? -0.266 6.112 -8.508 1.00 36.03 281 LEU A C 1
ATOM 2128 O O . LEU A 1 281 ? -0.968 6.546 -7.597 1.00 36.03 281 LEU A O 1
ATOM 2132 N N . ILE A 1 282 ? -0.461 4.867 -8.982 1.00 41.50 282 ILE A N 1
ATOM 2133 C CA . ILE A 1 282 ? -1.608 3.980 -8.624 1.00 41.50 282 ILE A CA 1
ATOM 2134 C C . ILE A 1 282 ? -1.321 2.906 -7.571 1.00 41.50 282 ILE A C 1
ATOM 2136 O O . ILE A 1 282 ? -0.390 2.118 -7.685 1.00 41.50 282 ILE A O 1
ATOM 2140 N N . ALA A 1 283 ? -2.251 2.826 -6.611 1.00 36.31 283 ALA A N 1
ATOM 2141 C CA . ALA A 1 283 ? -2.111 2.301 -5.261 1.00 36.31 283 ALA A CA 1
ATOM 2142 C C . ALA A 1 283 ? -2.692 0.901 -4.964 1.00 36.31 283 ALA A C 1
ATOM 2144 O O . ALA A 1 283 ? -2.535 0.413 -3.849 1.00 36.31 283 ALA A O 1
ATOM 2145 N N . ALA A 1 284 ? -3.373 0.206 -5.876 1.00 37.88 284 ALA A N 1
ATOM 2146 C CA . ALA A 1 284 ? -4.200 -0.932 -5.435 1.00 37.88 284 ALA A CA 1
ATOM 2147 C C . ALA A 1 284 ? -3.418 -2.175 -4.933 1.00 37.88 284 ALA A C 1
ATOM 2149 O O . ALA A 1 284 ? -3.940 -2.924 -4.105 1.00 37.88 284 ALA A O 1
ATOM 2150 N N . THR A 1 285 ? -2.151 -2.354 -5.316 1.00 40.50 285 THR A N 1
ATOM 2151 C CA . THR A 1 285 ? -1.336 -3.524 -4.926 1.00 40.50 285 THR A CA 1
ATOM 2152 C C . THR A 1 285 ? -0.822 -3.447 -3.481 1.00 40.50 285 THR A C 1
ATOM 2154 O O . THR A 1 285 ? -0.915 -4.422 -2.737 1.00 40.50 285 THR A O 1
ATOM 2157 N N . TRP A 1 286 ? -0.349 -2.277 -3.030 1.00 38.09 286 TRP A N 1
ATOM 2158 C CA . TRP A 1 286 ? 0.053 -2.053 -1.627 1.00 38.09 286 TRP A CA 1
ATOM 2159 C C . TRP A 1 286 ? -1.137 -1.795 -0.698 1.00 38.09 286 TRP A C 1
ATOM 2161 O O . TRP A 1 286 ? -1.073 -2.065 0.504 1.00 38.09 286 TRP A O 1
ATOM 2171 N N . LEU A 1 287 ? -2.245 -1.283 -1.240 1.00 44.00 287 LEU A N 1
ATOM 2172 C CA . LEU A 1 287 ? -3.437 -0.950 -0.461 1.00 44.00 287 LEU A CA 1
ATOM 2173 C C . LEU A 1 287 ? -4.139 -2.171 0.129 1.00 44.00 287 LEU A C 1
ATOM 2175 O O . LEU A 1 287 ? -4.748 -2.051 1.187 1.00 44.00 287 LEU A O 1
ATOM 2179 N N . LEU A 1 288 ? -4.020 -3.338 -0.492 1.00 37.75 288 LEU A N 1
ATOM 2180 C CA . LEU A 1 288 ? -4.727 -4.534 -0.045 1.00 37.75 288 LEU A CA 1
ATOM 2181 C C . LEU A 1 288 ? -3.852 -5.510 0.724 1.00 37.75 288 LEU A C 1
ATOM 2183 O O . LEU A 1 288 ? -4.278 -6.054 1.732 1.00 37.75 288 LEU A O 1
ATOM 2187 N N . ALA A 1 289 ? -2.610 -5.684 0.305 1.00 36.09 289 ALA A N 1
ATOM 2188 C CA . ALA A 1 289 ? -1.690 -6.729 0.738 1.00 36.09 289 ALA A CA 1
ATOM 2189 C C . ALA A 1 289 ? -1.288 -6.793 2.225 1.00 36.09 289 ALA A C 1
ATOM 2191 O O . ALA A 1 289 ? -0.361 -7.502 2.588 1.00 36.09 289 ALA A O 1
ATOM 2192 N N . VAL A 1 290 ? -1.942 -6.062 3.116 1.00 42.38 290 VAL A N 1
ATOM 2193 C CA . VAL A 1 290 ? -1.654 -6.091 4.558 1.00 42.38 290 VAL A CA 1
ATOM 2194 C C . VAL A 1 290 ? -2.915 -6.448 5.359 1.00 42.38 290 VAL A C 1
ATOM 2196 O O . VAL A 1 290 ? -2.923 -6.398 6.590 1.00 42.38 290 VAL A O 1
ATOM 2199 N N . TRP A 1 291 ? -4.000 -6.823 4.670 1.00 36.06 291 TRP A N 1
ATOM 2200 C CA . TRP A 1 291 ? -5.263 -7.160 5.318 1.00 36.06 291 TRP A CA 1
ATOM 2201 C C . TRP A 1 291 ? -5.206 -8.468 6.095 1.00 36.06 291 TRP A C 1
ATOM 2203 O O . TRP A 1 291 ? -5.771 -8.505 7.176 1.00 36.06 291 TRP A O 1
ATOM 2213 N N . ILE A 1 292 ? -4.532 -9.520 5.623 1.00 34.97 292 ILE A N 1
ATOM 2214 C CA . ILE A 1 292 ? -4.505 -10.797 6.351 1.00 34.97 292 ILE A CA 1
ATOM 2215 C C . ILE A 1 292 ? -3.236 -11.581 5.993 1.00 34.97 292 ILE A C 1
ATOM 2217 O O . ILE A 1 292 ? -3.151 -12.195 4.927 1.00 34.97 292 ILE A O 1
ATOM 2221 N N . SER A 1 293 ? -2.268 -11.588 6.905 1.00 26.39 293 SER A N 1
ATOM 2222 C CA . SER A 1 293 ? -1.429 -12.767 7.111 1.00 26.39 293 SER A CA 1
ATOM 2223 C C . SER A 1 293 ? -1.689 -13.250 8.533 1.00 26.39 293 SER A C 1
ATOM 2225 O O . SER A 1 293 ? -1.270 -12.594 9.491 1.00 26.39 293 SER A O 1
ATOM 2227 N N . GLU A 1 294 ? -2.431 -14.348 8.642 1.00 35.59 294 GLU A N 1
ATOM 2228 C CA . GLU A 1 294 ? -2.033 -15.403 9.576 1.00 35.59 294 GLU A CA 1
ATOM 2229 C C . GLU A 1 294 ? -0.694 -15.985 9.103 1.00 35.59 294 GLU A C 1
ATOM 2231 O O . GLU A 1 294 ? -0.511 -16.103 7.864 1.00 35.59 294 GLU A O 1
#